Protein AF-A0A564XWV8-F1 (afdb_monomer)

pLDDT: mean 82.84, std 16.84, range [34.47, 97.94]

Nearest PDB structures (foldseek):
  5vzj-assembly1_E  TM=2.357E-01  e=5.695E+00  Saccharomyces cerevisiae S288C

Sequence (192 aa):
ILSNHSAYEVITYEFVDTSNTICVIIEIPLNSLFYITKLNENISISFDETAMGSGSCDLRNGSFVNMPLQNGYIMHWHWLFDPEPFMEMFGQGFNTVGAEEYLLHGTYTLANLTVTNVATKEIFRANTTSHPGQKKKEPYQDTLIRAGNYYICQSGWNVTFYGEKYNATLVLESIKFQAFPDIGPANFSGYG

Organism: Hymenolepis diminuta (NCBI:txid6216)

Radius of gyration: 18.23 Å; Cα contacts (8 Å, |Δi|>4): 428; chains: 1; bounding box: 56×40×46 Å

Structure (mmCIF, N/CA/C/O backbone):
data_AF-A0A564XWV8-F1
#
_entry.id   AF-A0A564XWV8-F1
#
loop_
_atom_site.group_PDB
_atom_site.id
_atom_site.type_symbol
_atom_site.label_atom_id
_atom_site.label_alt_id
_atom_site.label_comp_id
_atom_site.label_asym_id
_atom_site.label_entity_id
_atom_site.label_seq_id
_atom_site.pdbx_PDB_ins_code
_atom_site.Cartn_x
_atom_site.Cartn_y
_atom_site.Cartn_z
_atom_site.occupancy
_atom_site.B_iso_or_equiv
_atom_site.auth_seq_id
_atom_site.auth_comp_id
_atom_site.auth_asym_id
_atom_site.auth_atom_id
_atom_site.pdbx_PDB_model_num
ATOM 1 N N . I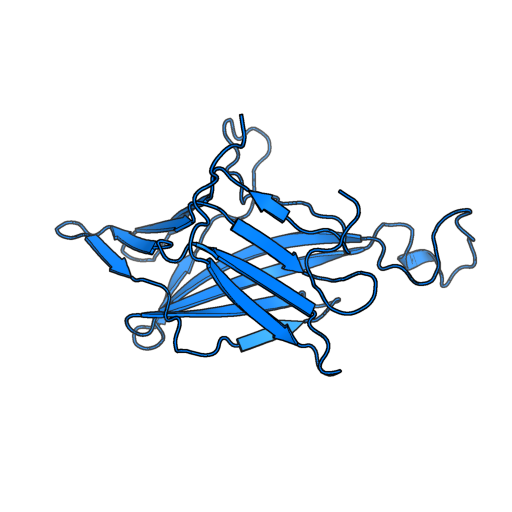LE A 1 1 ? -24.623 -11.276 -24.531 1.00 34.47 1 ILE A N 1
ATOM 2 C CA . ILE A 1 1 ? -25.032 -10.733 -23.215 1.00 34.47 1 ILE A CA 1
ATOM 3 C C . ILE A 1 1 ? -23.852 -9.905 -22.738 1.00 34.47 1 ILE A C 1
ATOM 5 O O . ILE A 1 1 ? -22.864 -10.471 -22.299 1.00 34.47 1 ILE A O 1
ATOM 9 N N . LEU A 1 2 ? -23.890 -8.600 -23.014 1.00 35.19 2 LEU A N 1
ATOM 10 C CA . LEU A 1 2 ? -22.877 -7.648 -22.562 1.00 35.19 2 LEU A CA 1
ATOM 11 C C . LEU A 1 2 ? -23.072 -7.496 -21.055 1.00 35.19 2 LEU A C 1
ATOM 13 O O . LEU A 1 2 ? -24.122 -7.027 -20.619 1.00 35.19 2 LEU A O 1
ATOM 17 N N . SER A 1 3 ? -22.122 -7.986 -20.265 1.00 37.38 3 SER A N 1
ATOM 18 C CA . SER A 1 3 ? -22.127 -7.772 -18.826 1.00 37.38 3 SER A CA 1
ATOM 19 C C . SER A 1 3 ? -21.912 -6.284 -18.573 1.00 37.38 3 SER A C 1
ATOM 21 O O . SER A 1 3 ? -20.811 -5.770 -18.765 1.00 37.38 3 SER A O 1
ATOM 23 N N . ASN A 1 4 ? -22.975 -5.603 -18.147 1.00 35.38 4 ASN A N 1
ATOM 24 C CA . ASN A 1 4 ? -22.876 -4.366 -17.385 1.00 35.38 4 ASN A CA 1
ATOM 25 C C . ASN A 1 4 ? -22.044 -4.666 -16.131 1.00 35.38 4 ASN A C 1
ATOM 27 O O . ASN A 1 4 ? -22.588 -5.019 -15.087 1.00 35.38 4 ASN A O 1
ATOM 31 N N . HIS A 1 5 ? -20.723 -4.554 -16.235 1.00 41.88 5 HIS A N 1
ATOM 32 C CA . HIS A 1 5 ? -19.933 -4.163 -15.084 1.00 41.88 5 HIS A CA 1
ATOM 33 C C . HIS A 1 5 ? -20.323 -2.713 -14.830 1.00 41.88 5 HIS A C 1
ATOM 35 O O . HIS A 1 5 ? -19.990 -1.834 -15.622 1.00 41.88 5 HIS A O 1
ATOM 41 N N . SER A 1 6 ? -21.113 -2.470 -13.786 1.00 42.59 6 SER A N 1
ATOM 42 C CA . SER A 1 6 ? -21.198 -1.142 -13.190 1.00 42.59 6 SER A CA 1
ATOM 43 C C . SER A 1 6 ? -19.765 -0.643 -13.031 1.00 42.59 6 SER A C 1
ATOM 45 O O . SER A 1 6 ? -18.981 -1.278 -12.325 1.00 42.59 6 SER A O 1
ATOM 47 N N . ALA A 1 7 ? -19.395 0.411 -13.757 1.00 49.59 7 ALA A N 1
ATOM 48 C CA . ALA A 1 7 ? -18.114 1.062 -13.556 1.00 49.59 7 ALA A CA 1
ATOM 49 C C . ALA A 1 7 ? -18.135 1.581 -12.117 1.00 49.59 7 ALA A C 1
ATOM 51 O O . ALA A 1 7 ? -18.862 2.523 -11.813 1.00 49.59 7 ALA A O 1
ATOM 52 N N . TYR A 1 8 ? -17.448 0.887 -11.213 1.00 62.69 8 TYR A N 1
ATOM 53 C CA . TYR A 1 8 ? -17.210 1.407 -9.877 1.00 62.69 8 TYR A CA 1
ATOM 54 C C . TYR A 1 8 ? -16.456 2.725 -10.059 1.00 62.69 8 TYR A C 1
ATOM 56 O O . TYR A 1 8 ? -15.464 2.759 -10.788 1.00 62.69 8 TYR A O 1
ATOM 64 N N . GLU A 1 9 ? -16.948 3.812 -9.464 1.00 84.69 9 GLU A N 1
ATOM 65 C CA . GLU A 1 9 ? -16.167 5.045 -9.389 1.00 84.69 9 GLU A CA 1
ATOM 66 C C . GLU A 1 9 ? -14.884 4.731 -8.611 1.00 84.69 9 GLU A C 1
ATOM 68 O O . GLU A 1 9 ? -14.929 4.096 -7.552 1.00 84.69 9 GLU A O 1
ATOM 73 N N . VAL A 1 10 ? -13.738 5.107 -9.177 1.00 89.31 10 VAL A N 1
ATOM 74 C CA . VAL A 1 10 ? -12.415 4.825 -8.616 1.00 89.31 10 VAL A CA 1
ATOM 75 C C . VAL A 1 10 ? -11.676 6.118 -8.317 1.00 89.31 10 VAL A C 1
ATOM 77 O O . VAL A 1 10 ? -11.797 7.104 -9.042 1.00 89.31 10 VAL A O 1
ATOM 80 N N . ILE A 1 11 ? -10.880 6.077 -7.257 1.00 89.56 11 ILE A N 1
ATOM 81 C CA . ILE A 1 11 ? -9.864 7.066 -6.934 1.00 89.56 11 ILE A CA 1
ATOM 82 C C . ILE A 1 11 ? -8.549 6.553 -7.512 1.00 89.56 11 ILE A C 1
ATOM 84 O O . ILE A 1 11 ? -8.104 5.455 -7.161 1.00 89.56 11 ILE A O 1
ATOM 88 N N . THR A 1 12 ? -7.933 7.350 -8.383 1.00 91.00 12 THR A N 1
ATOM 89 C CA . THR A 1 12 ? -6.627 7.048 -8.971 1.00 91.00 12 THR A CA 1
ATOM 90 C C . THR A 1 12 ? -5.559 7.899 -8.301 1.00 91.00 12 THR A C 1
ATOM 92 O O . THR A 1 12 ? -5.623 9.128 -8.326 1.00 91.00 12 THR A O 1
ATOM 95 N N . TYR A 1 13 ? -4.557 7.242 -7.726 1.00 91.00 13 TYR A N 1
ATOM 96 C CA . TYR A 1 13 ? -3.366 7.890 -7.196 1.00 91.00 13 TYR A CA 1
ATOM 97 C C . TYR A 1 13 ? -2.173 7.591 -8.096 1.00 91.00 13 TYR A C 1
ATOM 99 O O . TYR A 1 13 ? -1.824 6.428 -8.296 1.00 91.00 13 TYR A O 1
ATOM 107 N N . GLU A 1 14 ? -1.531 8.644 -8.595 1.00 92.31 14 GLU A N 1
ATOM 108 C CA . GLU A 1 14 ? -0.319 8.572 -9.410 1.00 92.31 14 GLU A CA 1
ATOM 109 C C . GLU A 1 14 ? 0.833 9.243 -8.668 1.00 92.31 14 GLU A C 1
ATOM 111 O O . GLU A 1 14 ? 0.722 10.380 -8.205 1.00 92.31 14 GLU A O 1
ATOM 116 N N . PHE A 1 15 ? 1.952 8.537 -8.559 1.00 91.75 15 PHE A N 1
ATOM 117 C CA . PHE A 1 15 ? 3.158 9.035 -7.914 1.00 91.75 15 PHE A CA 1
ATOM 118 C C . PHE A 1 15 ? 4.301 9.000 -8.908 1.00 91.75 15 PHE A C 1
ATOM 120 O O . PHE A 1 15 ? 4.493 8.003 -9.607 1.00 91.75 15 PHE A O 1
ATOM 127 N N . VAL A 1 16 ? 5.051 10.095 -8.958 1.00 89.44 16 VAL A N 1
ATOM 128 C CA . VAL A 1 16 ? 6.161 10.279 -9.889 1.00 89.44 16 VAL A CA 1
ATOM 129 C C . VAL A 1 16 ? 7.502 10.163 -9.179 1.00 89.44 16 VAL A C 1
ATOM 131 O O . VAL A 1 16 ? 7.633 10.497 -8.000 1.00 89.44 16 VAL A O 1
ATOM 134 N N . ASP A 1 17 ? 8.502 9.686 -9.908 1.00 85.44 17 ASP A N 1
ATOM 135 C CA . ASP A 1 17 ? 9.885 9.662 -9.457 1.00 85.44 17 ASP A CA 1
ATOM 136 C C . ASP A 1 17 ? 10.565 11.035 -9.636 1.00 85.44 17 ASP A C 1
ATOM 138 O O . ASP A 1 17 ? 9.957 12.032 -10.037 1.00 85.44 17 ASP A O 1
ATOM 142 N N . THR A 1 18 ? 11.868 11.100 -9.361 1.00 83.19 18 THR A N 1
ATOM 143 C CA . THR A 1 18 ? 12.669 12.324 -9.524 1.00 83.19 18 THR A CA 1
ATOM 144 C C . THR A 1 18 ? 12.827 12.770 -10.981 1.00 83.19 18 THR A C 1
ATOM 146 O O . THR A 1 18 ? 13.189 13.922 -11.220 1.00 83.19 18 THR A O 1
ATOM 149 N N . SER A 1 19 ? 12.545 11.892 -11.948 1.00 84.94 19 SER A N 1
ATOM 150 C CA . SER A 1 19 ? 12.524 12.189 -13.384 1.00 84.94 19 SER A CA 1
ATOM 151 C C . SER A 1 19 ? 11.149 12.655 -13.883 1.00 84.94 19 SER A C 1
ATOM 153 O O . SER A 1 19 ? 10.996 12.933 -15.072 1.00 84.94 19 SER A O 1
ATOM 155 N N . ASN A 1 20 ? 10.169 12.791 -12.980 1.00 86.44 20 ASN A N 1
ATOM 156 C CA . ASN A 1 20 ? 8.772 13.101 -13.282 1.00 86.44 20 ASN A CA 1
ATOM 157 C C . ASN A 1 20 ? 8.069 12.004 -14.111 1.00 86.44 20 ASN A C 1
ATOM 159 O O . ASN A 1 20 ? 7.154 12.286 -14.886 1.00 86.44 20 ASN A O 1
ATOM 163 N N . THR A 1 21 ? 8.492 10.751 -13.939 1.00 87.50 21 THR A N 1
ATOM 164 C CA . THR A 1 21 ? 7.872 9.566 -14.545 1.00 87.50 21 THR A CA 1
ATOM 165 C C . THR A 1 21 ? 6.994 8.871 -13.509 1.00 87.50 21 THR A C 1
ATOM 167 O O . THR A 1 21 ? 7.439 8.649 -12.384 1.00 87.50 21 THR A O 1
ATOM 170 N N . ILE A 1 22 ? 5.750 8.516 -13.861 1.00 91.12 22 ILE A N 1
ATOM 171 C CA . ILE A 1 22 ? 4.854 7.785 -12.948 1.00 91.12 22 ILE A CA 1
ATOM 172 C C . ILE A 1 22 ? 5.495 6.436 -12.616 1.00 91.12 22 ILE A C 1
ATOM 174 O O . ILE A 1 22 ? 5.757 5.633 -13.504 1.00 91.12 22 ILE A O 1
ATOM 178 N N . CYS A 1 23 ? 5.746 6.184 -11.340 1.00 90.19 23 CYS A N 1
ATOM 179 C CA . CYS A 1 23 ? 6.455 5.006 -10.846 1.00 90.19 23 CYS A CA 1
ATOM 1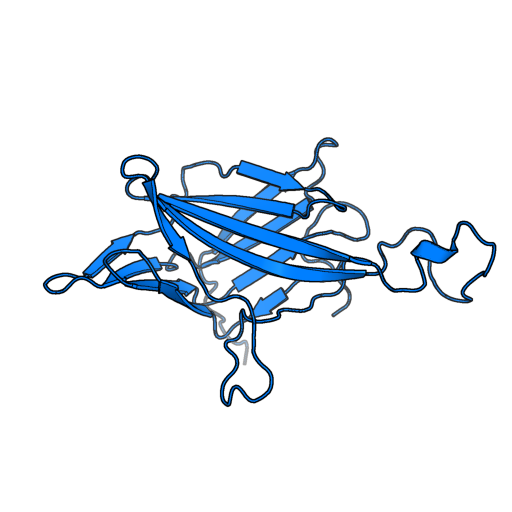80 C C . CYS A 1 23 ? 5.587 4.131 -9.934 1.00 90.19 23 CYS A C 1
ATOM 182 O O . CYS A 1 23 ? 5.878 2.947 -9.752 1.00 90.19 23 CYS A O 1
ATOM 184 N N . VAL A 1 24 ? 4.505 4.693 -9.390 1.00 94.62 24 VAL A N 1
ATOM 185 C CA . VAL A 1 24 ? 3.446 3.951 -8.705 1.00 94.62 24 VAL A CA 1
ATOM 186 C C . VAL A 1 24 ? 2.099 4.504 -9.152 1.00 94.62 24 VAL A C 1
ATOM 188 O O . VAL A 1 24 ? 1.890 5.717 -9.133 1.00 94.62 24 VAL A O 1
ATOM 191 N N . ILE A 1 25 ? 1.182 3.614 -9.518 1.00 94.19 25 ILE A N 1
ATOM 192 C CA . ILE A 1 25 ? -0.220 3.944 -9.784 1.00 94.19 25 ILE A CA 1
ATOM 193 C C . ILE A 1 25 ? -1.124 2.986 -9.010 1.00 94.19 25 ILE A C 1
ATOM 195 O O . ILE A 1 25 ? -0.870 1.780 -8.958 1.00 94.19 25 ILE A O 1
ATOM 199 N N . ILE A 1 26 ? -2.160 3.525 -8.371 1.00 94.44 26 ILE A N 1
ATOM 200 C CA . ILE A 1 26 ? -3.102 2.780 -7.529 1.00 94.44 26 ILE A CA 1
ATOM 201 C C . ILE A 1 26 ? -4.517 3.221 -7.883 1.00 94.44 26 ILE A C 1
ATOM 203 O O . ILE A 1 26 ? -4.802 4.413 -7.898 1.00 94.44 26 ILE A O 1
ATOM 207 N N . GLU A 1 27 ? -5.403 2.260 -8.112 1.00 93.62 27 GLU A N 1
ATOM 208 C CA . GLU A 1 27 ? -6.842 2.469 -8.236 1.00 93.62 27 GLU A CA 1
ATOM 209 C C . GLU A 1 27 ? -7.557 1.736 -7.099 1.00 93.62 27 GLU A C 1
ATOM 211 O O . GLU A 1 27 ? -7.435 0.512 -6.943 1.00 93.62 27 GLU A O 1
ATOM 216 N N . ILE A 1 28 ? -8.326 2.496 -6.322 1.00 92.62 28 ILE A N 1
ATOM 217 C CA . ILE A 1 28 ? -9.228 1.978 -5.290 1.00 92.62 28 ILE A CA 1
ATOM 218 C C . ILE A 1 28 ? -10.660 2.478 -5.541 1.00 92.62 28 ILE A C 1
ATOM 220 O O . ILE A 1 28 ? -10.837 3.591 -6.025 1.00 92.62 28 ILE A O 1
ATOM 224 N N . PRO A 1 29 ? -11.701 1.702 -5.211 1.00 90.50 29 PRO A N 1
ATOM 225 C CA . PRO A 1 29 ? -13.087 2.142 -5.271 1.00 90.50 29 PRO A CA 1
ATOM 226 C C . PRO A 1 29 ? -13.361 3.328 -4.349 1.00 90.50 29 PRO A C 1
ATOM 228 O O . PRO A 1 29 ? -12.839 3.375 -3.235 1.00 90.50 29 PRO A O 1
ATOM 231 N N . LEU A 1 30 ? -14.250 4.227 -4.765 1.00 87.19 30 LEU A N 1
ATOM 232 C CA . LEU A 1 30 ? -14.683 5.390 -3.980 1.00 87.19 30 LEU A CA 1
ATOM 233 C C . LEU A 1 30 ? -15.288 5.009 -2.620 1.00 87.19 30 LEU A C 1
ATOM 235 O O . LEU A 1 30 ? -15.132 5.701 -1.621 1.00 87.19 30 LEU A O 1
ATOM 239 N N . ASN A 1 31 ? -15.970 3.866 -2.572 1.00 86.50 31 ASN A N 1
ATOM 240 C CA . ASN A 1 31 ? -16.582 3.324 -1.362 1.00 86.50 31 ASN A CA 1
ATOM 241 C C . ASN A 1 31 ? -15.588 2.582 -0.450 1.00 86.50 31 ASN A C 1
ATOM 243 O O . ASN A 1 31 ? -16.006 1.953 0.522 1.00 86.50 31 ASN A O 1
ATOM 247 N N . SER A 1 32 ? -14.287 2.660 -0.737 1.00 91.06 32 SER A N 1
ATOM 248 C CA . SER A 1 32 ? -13.242 2.147 0.144 1.00 91.06 32 SER A CA 1
ATOM 249 C C . SER A 1 32 ? -13.262 2.874 1.485 1.00 91.06 32 SER A C 1
ATOM 251 O O . SER A 1 32 ? -13.325 4.103 1.553 1.00 91.06 32 SER A O 1
ATOM 253 N N . LEU A 1 33 ? -13.184 2.112 2.573 1.00 92.00 33 LEU A N 1
ATOM 254 C CA . LEU A 1 33 ? -13.382 2.644 3.918 1.00 92.00 33 LEU A CA 1
ATOM 255 C C . LEU A 1 33 ? -12.455 1.996 4.937 1.00 92.00 33 LEU A C 1
ATOM 257 O O . LEU A 1 33 ? -12.222 0.787 4.931 1.00 92.00 33 LEU A O 1
ATOM 261 N N . PHE A 1 34 ? -11.935 2.825 5.835 1.00 95.88 34 PHE A N 1
ATOM 262 C CA . PHE A 1 34 ? -11.175 2.408 6.999 1.00 95.88 34 PHE A CA 1
ATOM 263 C C . PHE A 1 34 ? -12.032 2.640 8.237 1.00 95.88 34 PHE A C 1
ATOM 265 O O . PHE A 1 34 ? -12.409 3.776 8.515 1.00 95.88 34 PHE A O 1
ATOM 272 N N . TYR A 1 35 ? -12.355 1.592 8.992 1.00 94.94 35 TYR A N 1
ATOM 273 C CA . TYR A 1 35 ? -13.128 1.743 10.219 1.00 94.94 35 TYR A CA 1
ATOM 274 C C . TYR A 1 35 ? -12.403 1.223 11.452 1.00 94.94 35 TYR A C 1
ATOM 276 O O . TYR A 1 35 ? -11.844 0.129 11.466 1.00 94.94 35 TYR A O 1
ATOM 284 N N . ILE A 1 36 ? -12.447 2.013 12.521 1.00 94.81 36 ILE A N 1
ATOM 285 C CA . ILE A 1 36 ? -11.894 1.668 13.830 1.00 94.81 36 ILE A CA 1
ATOM 286 C C . ILE A 1 36 ? -13.022 1.075 14.669 1.00 94.81 36 ILE A C 1
ATOM 288 O O . ILE A 1 36 ? -14.059 1.712 14.859 1.00 94.81 36 ILE A O 1
ATOM 292 N N . THR A 1 37 ? -12.810 -0.134 15.186 1.00 89.88 37 THR A N 1
ATOM 293 C CA . THR A 1 37 ? -13.784 -0.832 16.032 1.00 89.88 37 THR A CA 1
ATOM 294 C C . THR A 1 37 ? -13.512 -0.491 17.493 1.00 89.88 37 THR A C 1
ATOM 296 O O . THR A 1 37 ? -12.544 -0.983 18.080 1.00 89.88 37 THR A O 1
ATOM 299 N N . LYS A 1 38 ? -14.350 0.360 18.097 1.00 88.25 38 LYS A N 1
ATOM 300 C CA . LYS A 1 38 ? -14.294 0.656 19.537 1.00 88.25 38 LYS A CA 1
ATOM 301 C C . LYS A 1 38 ? -15.384 -0.115 20.279 1.00 88.25 38 LYS A C 1
ATOM 303 O O . LYS A 1 38 ? -16.301 -0.663 19.682 1.00 88.25 38 LYS A O 1
ATOM 308 N N . LEU A 1 39 ? -15.302 -0.118 21.611 1.00 78.94 39 LEU A N 1
ATOM 309 C CA . LEU A 1 39 ? -16.250 -0.832 22.480 1.00 78.94 39 LEU A CA 1
ATOM 310 C C . LEU A 1 39 ? -17.714 -0.393 22.295 1.00 78.94 39 LEU A C 1
ATOM 312 O O . LEU A 1 39 ? -18.607 -1.223 22.421 1.00 78.94 39 LEU A O 1
ATOM 316 N N . ASN A 1 40 ? -17.950 0.890 22.001 1.00 81.19 40 ASN A N 1
ATOM 317 C CA . ASN A 1 40 ? -19.294 1.483 21.996 1.00 81.19 40 ASN A CA 1
ATOM 318 C C . ASN A 1 40 ? -19.701 2.088 20.643 1.00 81.19 40 ASN A C 1
ATOM 320 O O . ASN A 1 40 ? -20.862 2.441 20.464 1.00 81.19 40 ASN A O 1
ATOM 324 N N . GLU A 1 41 ? -18.758 2.251 19.714 1.00 84.31 41 GLU A N 1
ATOM 325 C CA . GLU A 1 41 ? -18.998 2.883 18.416 1.00 84.31 41 GLU A CA 1
ATOM 326 C C . GLU A 1 41 ? -17.955 2.431 17.391 1.00 84.31 41 GLU A C 1
ATOM 328 O O . GLU A 1 41 ? -16.795 2.182 17.731 1.00 84.31 41 GLU A O 1
ATOM 333 N N . ASN A 1 42 ? -18.355 2.383 16.124 1.00 87.44 42 ASN A N 1
ATOM 334 C CA . ASN A 1 42 ? -17.421 2.240 15.015 1.00 87.44 42 ASN A CA 1
ATOM 335 C C . ASN A 1 42 ? -17.208 3.612 14.386 1.00 87.44 42 ASN A C 1
ATOM 337 O O . ASN A 1 42 ? -18.173 4.315 14.089 1.00 87.44 42 ASN A O 1
ATOM 341 N N . ILE A 1 43 ? -15.950 3.983 14.166 1.00 91.56 43 ILE A N 1
ATOM 342 C CA . ILE A 1 43 ? -15.612 5.213 13.446 1.00 91.56 43 ILE A CA 1
ATOM 343 C C . ILE A 1 43 ? -15.254 4.830 12.026 1.00 91.56 43 ILE A C 1
ATOM 345 O O . ILE A 1 43 ? -14.257 4.144 11.843 1.00 91.56 43 ILE A O 1
ATOM 349 N N . SER A 1 44 ? -16.038 5.286 11.052 1.00 93.81 44 SER A N 1
ATOM 350 C CA . SER A 1 44 ? -15.721 5.142 9.630 1.00 93.81 44 SER A CA 1
ATOM 351 C C . SER A 1 44 ? -14.938 6.354 9.138 1.00 93.81 44 SER A C 1
ATOM 353 O O . SER A 1 44 ? -15.274 7.491 9.468 1.00 93.81 44 SER A O 1
ATOM 355 N N . ILE A 1 45 ? -13.894 6.104 8.358 1.00 94.88 45 ILE A N 1
ATOM 356 C CA . ILE A 1 45 ? -12.980 7.101 7.811 1.00 94.88 45 ILE A CA 1
ATOM 357 C C . ILE A 1 45 ? -12.810 6.786 6.323 1.00 94.88 45 ILE A C 1
ATOM 359 O O . ILE A 1 45 ? -12.329 5.710 5.962 1.00 94.88 45 ILE A O 1
ATOM 363 N N . SER A 1 46 ? -13.220 7.719 5.468 1.00 93.94 46 SER A N 1
ATOM 364 C CA . SER A 1 46 ? -13.069 7.604 4.014 1.00 93.94 46 SER A CA 1
ATOM 365 C C . SER A 1 46 ? -11.727 8.163 3.543 1.00 93.94 46 SER A C 1
ATOM 367 O O . SER A 1 46 ? -11.056 8.905 4.271 1.00 93.94 46 SER A O 1
ATOM 369 N N . PHE A 1 47 ? -11.349 7.831 2.311 1.00 93.44 47 PHE A N 1
ATOM 370 C CA . PHE A 1 47 ? -10.249 8.497 1.617 1.00 93.44 47 PHE A CA 1
ATOM 371 C C . PHE A 1 47 ? -10.590 9.967 1.353 1.00 93.44 47 PHE A C 1
ATOM 373 O O . PHE A 1 47 ? -11.747 10.316 1.120 1.00 93.44 47 PHE A O 1
ATOM 380 N N . ASP A 1 48 ? -9.588 10.840 1.452 1.00 90.50 48 ASP A N 1
ATOM 381 C CA . ASP A 1 48 ? -9.745 12.247 1.089 1.00 90.50 48 ASP A CA 1
ATOM 382 C C . ASP A 1 48 ? -9.337 12.431 -0.374 1.00 90.50 48 ASP A C 1
ATOM 384 O O . ASP A 1 48 ? -8.160 12.567 -0.702 1.00 90.50 48 ASP A O 1
ATOM 388 N N . GLU A 1 49 ? -10.333 12.404 -1.256 1.00 83.12 49 GLU A N 1
ATOM 389 C CA . GLU A 1 49 ? -10.174 12.544 -2.710 1.00 83.12 49 GLU A CA 1
ATOM 390 C C . GLU A 1 49 ? -9.631 13.912 -3.134 1.00 83.12 49 GLU A C 1
ATOM 392 O O . GLU A 1 49 ? -9.089 14.061 -4.227 1.00 83.12 49 GLU A O 1
ATOM 397 N N . THR A 1 50 ? -9.789 14.926 -2.281 1.00 83.88 50 THR A N 1
ATOM 398 C CA . THR A 1 50 ? -9.353 16.293 -2.585 1.00 83.88 50 THR A CA 1
ATOM 399 C C . THR A 1 50 ? -7.904 16.546 -2.186 1.00 83.88 50 THR A C 1
ATOM 401 O O . THR A 1 50 ? -7.284 17.499 -2.664 1.00 83.88 50 THR A O 1
ATOM 404 N N . ALA A 1 51 ? -7.351 15.700 -1.316 1.00 85.00 51 ALA A N 1
ATOM 405 C CA . ALA A 1 51 ? -6.000 15.836 -0.816 1.00 85.00 51 ALA A CA 1
ATOM 406 C C . ALA A 1 51 ? -5.000 15.095 -1.711 1.00 85.00 51 ALA A C 1
ATOM 408 O O . ALA A 1 51 ? -5.146 13.913 -2.023 1.00 85.00 51 ALA A O 1
ATOM 409 N N . MET A 1 52 ? -3.919 15.785 -2.074 1.00 83.19 52 M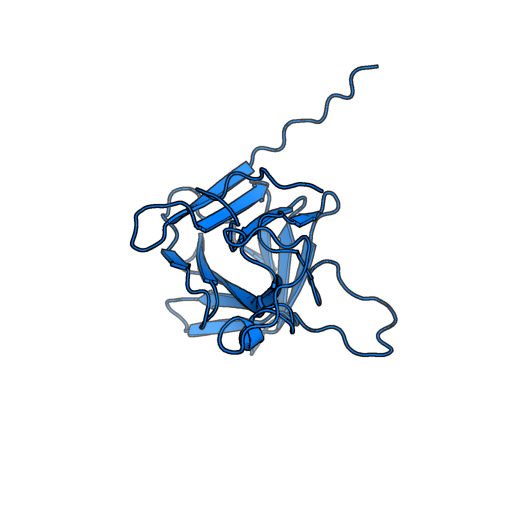ET A N 1
ATOM 410 C CA . MET A 1 52 ? -2.812 15.156 -2.787 1.00 83.19 52 MET A CA 1
ATOM 411 C C . MET A 1 52 ? -2.060 14.193 -1.864 1.00 83.19 52 MET A C 1
ATOM 413 O O . MET A 1 52 ? -1.676 14.548 -0.746 1.00 83.19 52 MET A O 1
ATOM 417 N N . GLY A 1 53 ? -1.821 12.977 -2.352 1.00 86.56 53 GLY A N 1
ATOM 418 C CA . GLY A 1 53 ? -0.908 12.042 -1.709 1.00 86.56 53 GLY A CA 1
ATOM 419 C C . GLY A 1 53 ? 0.548 12.495 -1.791 1.00 86.56 53 GLY A C 1
ATOM 420 O O . GLY A 1 53 ? 0.906 13.427 -2.507 1.00 86.56 53 GLY A O 1
ATOM 421 N N . SER A 1 54 ? 1.411 11.805 -1.055 1.00 91.50 54 SER A N 1
ATOM 422 C CA . SER A 1 54 ? 2.866 11.931 -1.203 1.00 91.50 54 SER A CA 1
ATOM 423 C C . SER A 1 54 ? 3.501 10.554 -1.298 1.00 91.50 54 SER A C 1
ATOM 425 O O . SER A 1 54 ? 2.916 9.576 -0.849 1.00 91.50 54 SER A O 1
ATOM 427 N N . GLY A 1 55 ? 4.690 10.448 -1.871 1.00 91.62 55 GLY A N 1
ATOM 428 C CA . GLY A 1 55 ? 5.357 9.163 -2.015 1.00 91.62 55 GLY A CA 1
ATOM 429 C C . GLY A 1 55 ? 6.791 9.317 -2.479 1.00 91.62 55 GLY A C 1
ATOM 430 O O . GLY A 1 55 ? 7.261 10.426 -2.727 1.00 91.62 55 GLY A O 1
ATOM 431 N N . SER A 1 56 ? 7.478 8.188 -2.569 1.00 90.88 56 SER A N 1
ATOM 432 C CA . SER A 1 56 ? 8.816 8.086 -3.133 1.00 90.88 56 SER A CA 1
ATOM 433 C C . SER A 1 56 ? 8.951 6.757 -3.851 1.00 90.88 56 SER A C 1
ATOM 435 O O . SER A 1 56 ? 8.416 5.746 -3.395 1.00 90.88 56 SER A O 1
ATOM 437 N N . CYS A 1 57 ? 9.721 6.758 -4.931 1.00 89.62 57 CYS A N 1
ATOM 438 C CA . CYS A 1 57 ? 10.054 5.564 -5.688 1.00 89.62 57 CYS A CA 1
ATOM 439 C C . CYS A 1 57 ? 11.558 5.340 -5.640 1.00 89.62 57 CYS A C 1
ATOM 441 O O . CYS A 1 57 ? 12.334 6.211 -6.030 1.00 89.62 57 CYS A O 1
ATOM 443 N N . ASP A 1 58 ? 11.962 4.188 -5.119 1.00 87.12 58 ASP A N 1
ATOM 444 C CA . ASP A 1 58 ? 13.364 3.823 -4.946 1.00 87.12 58 ASP A CA 1
ATOM 445 C C . ASP A 1 58 ? 13.494 2.303 -5.092 1.00 87.12 58 ASP A C 1
ATOM 447 O O . ASP A 1 58 ? 12.815 1.539 -4.408 1.00 87.12 58 ASP A O 1
ATOM 451 N N . LEU A 1 59 ? 14.362 1.848 -5.996 1.00 84.06 59 LEU A N 1
ATOM 452 C CA . LEU A 1 59 ? 14.596 0.418 -6.218 1.00 84.06 59 LEU A CA 1
ATOM 453 C C . LEU A 1 59 ? 15.290 -0.261 -5.033 1.00 84.06 59 LEU A C 1
ATOM 455 O O . LEU A 1 59 ? 15.038 -1.428 -4.758 1.00 84.06 59 LEU A O 1
ATOM 459 N N . ARG A 1 60 ? 16.166 0.458 -4.328 1.00 83.31 60 ARG A N 1
ATOM 460 C CA . ARG A 1 60 ? 16.988 -0.071 -3.238 1.00 83.31 60 ARG A CA 1
ATOM 461 C C . ARG A 1 60 ? 16.266 -0.032 -1.898 1.00 83.31 60 ARG A C 1
ATOM 463 O O . ARG A 1 60 ? 16.370 -0.973 -1.121 1.00 83.31 60 ARG A O 1
ATOM 470 N N . ASN A 1 61 ? 15.576 1.069 -1.615 1.00 86.75 61 ASN A N 1
ATOM 471 C CA . ASN A 1 61 ? 14.871 1.283 -0.347 1.00 86.75 61 ASN A CA 1
ATOM 472 C C . ASN A 1 61 ? 13.381 0.910 -0.423 1.00 86.75 61 ASN A C 1
ATOM 474 O O . ASN A 1 61 ? 12.678 0.908 0.592 1.00 86.75 61 ASN A O 1
ATOM 478 N N . GLY A 1 62 ? 12.902 0.578 -1.619 1.00 91.25 62 GLY A N 1
ATOM 479 C CA . GLY A 1 62 ? 11.500 0.329 -1.898 1.00 91.25 62 GLY A CA 1
ATOM 480 C C . GLY A 1 62 ? 10.728 1.604 -2.230 1.00 91.25 62 GLY A C 1
ATOM 481 O O . GLY A 1 62 ? 11.143 2.725 -1.932 1.00 91.25 62 GLY A O 1
ATOM 482 N N . SER A 1 63 ? 9.561 1.411 -2.833 1.00 93.75 63 SER A N 1
ATOM 483 C CA . SER A 1 63 ? 8.650 2.494 -3.190 1.00 93.75 63 SER A CA 1
ATOM 484 C C . SER A 1 63 ? 7.545 2.575 -2.151 1.00 93.75 63 SER A C 1
ATOM 486 O O . SER A 1 63 ? 6.995 1.546 -1.757 1.00 93.75 63 SER A O 1
ATOM 488 N N . PHE A 1 64 ? 7.207 3.775 -1.693 1.00 95.25 64 PHE A N 1
ATOM 489 C CA . PHE A 1 64 ? 6.121 3.967 -0.743 1.00 95.25 64 PHE A CA 1
ATOM 490 C C . PHE A 1 64 ? 5.214 5.121 -1.135 1.00 95.25 64 PHE A C 1
ATOM 492 O O . PHE A 1 64 ? 5.639 6.087 -1.769 1.00 95.25 64 PHE A O 1
ATOM 499 N N . VAL A 1 65 ? 3.968 5.037 -0.685 1.00 95.69 65 VAL A N 1
ATOM 500 C CA . VAL A 1 65 ? 2.971 6.087 -0.857 1.00 95.69 65 VAL A CA 1
ATOM 501 C C . VAL A 1 65 ? 2.243 6.357 0.450 1.00 95.69 65 VAL A C 1
ATOM 503 O O . VAL A 1 65 ? 2.067 5.471 1.282 1.00 95.69 65 VAL A O 1
ATOM 506 N N . ASN A 1 66 ? 1.807 7.596 0.604 1.00 95.94 66 ASN A N 1
ATOM 507 C CA . ASN A 1 66 ? 1.009 8.119 1.694 1.00 95.94 66 ASN A CA 1
ATOM 508 C C . ASN A 1 66 ? -0.279 8.678 1.086 1.00 95.94 66 ASN A C 1
ATOM 510 O O . ASN A 1 66 ? -0.261 9.738 0.453 1.00 95.94 66 ASN A O 1
ATOM 514 N N . MET A 1 67 ? -1.381 7.961 1.276 1.00 94.75 67 MET A N 1
ATOM 515 C CA . MET A 1 67 ? -2.712 8.348 0.817 1.00 94.75 67 MET A CA 1
ATOM 516 C C . MET A 1 67 ? -3.475 9.002 1.978 1.00 94.75 67 MET A C 1
ATOM 518 O O . MET A 1 67 ? -3.648 8.361 3.024 1.00 94.75 67 MET A O 1
ATOM 522 N N . PRO A 1 68 ? -3.895 10.272 1.849 1.00 94.56 68 PRO A N 1
ATOM 523 C CA . PRO A 1 68 ? -4.647 10.956 2.885 1.00 94.56 68 PRO A CA 1
ATOM 524 C C . PRO A 1 68 ? -6.022 10.319 3.088 1.00 94.56 68 PRO A C 1
ATOM 526 O O . PRO A 1 68 ? -6.747 10.002 2.144 1.00 94.56 68 PRO A O 1
ATOM 529 N N . LEU A 1 69 ? -6.379 10.157 4.352 1.00 95.19 69 LEU A N 1
ATOM 530 C CA . LEU A 1 69 ? -7.712 9.800 4.799 1.00 95.19 69 LEU A CA 1
ATOM 531 C C . LEU A 1 69 ? -8.320 11.009 5.520 1.00 95.19 69 LEU A C 1
ATOM 533 O O . LEU A 1 69 ? -7.612 11.889 6.022 1.00 95.19 69 LEU A O 1
ATOM 537 N N . GLN A 1 70 ? -9.643 11.024 5.642 1.00 94.25 70 GLN A N 1
ATOM 538 C CA . GLN A 1 70 ? -10.338 12.028 6.442 1.00 94.25 70 GLN A CA 1
ATOM 539 C C . GLN A 1 70 ? -9.878 12.007 7.912 1.00 94.25 70 GLN A C 1
ATOM 541 O O . GLN A 1 70 ? -9.249 11.065 8.400 1.00 94.25 70 GLN A O 1
ATOM 546 N N . ASN A 1 71 ? -10.212 13.064 8.656 1.00 93.50 71 ASN A N 1
ATOM 547 C CA . ASN A 1 71 ? -9.923 13.191 10.091 1.00 93.50 71 ASN A CA 1
ATOM 548 C C . ASN A 1 71 ? -8.422 13.132 10.449 1.00 93.50 71 ASN A C 1
ATOM 550 O O . ASN A 1 71 ? -8.055 12.767 11.569 1.00 93.50 71 ASN A O 1
ATOM 554 N N . GLY A 1 72 ? -7.548 13.513 9.512 1.00 93.69 72 GLY A N 1
ATOM 555 C CA . GLY A 1 72 ? -6.105 13.612 9.744 1.00 93.69 72 GLY A CA 1
ATOM 556 C C . GLY A 1 72 ? -5.399 12.261 9.851 1.00 93.69 72 GLY A C 1
ATOM 557 O O . GLY A 1 72 ? -4.356 12.171 10.502 1.00 93.69 72 GLY A O 1
ATOM 558 N N . TYR A 1 73 ? -5.966 11.214 9.252 1.00 96.69 73 TYR A N 1
ATOM 559 C CA . TYR A 1 73 ? -5.311 9.919 9.107 1.00 96.69 73 TYR A CA 1
ATOM 560 C C . TYR A 1 73 ? -4.551 9.848 7.776 1.00 96.69 73 TYR A C 1
ATOM 562 O O . TYR A 1 73 ? -4.933 10.465 6.787 1.00 96.69 73 TYR A O 1
ATOM 570 N N . ILE A 1 74 ? -3.457 9.093 7.742 1.00 96.94 74 ILE A N 1
ATOM 571 C CA . ILE A 1 74 ? -2.668 8.843 6.532 1.00 96.94 74 ILE A CA 1
ATOM 572 C C . ILE A 1 74 ? -2.443 7.345 6.415 1.00 96.94 74 ILE A C 1
ATOM 574 O O . ILE A 1 74 ? -1.956 6.719 7.358 1.00 96.94 74 ILE A O 1
ATOM 578 N N . MET A 1 75 ? -2.772 6.785 5.255 1.00 96.94 75 MET A N 1
ATOM 579 C CA . MET A 1 75 ? -2.486 5.399 4.918 1.00 96.94 75 MET A CA 1
ATOM 580 C C . MET A 1 75 ? -1.149 5.294 4.192 1.00 96.94 75 MET A C 1
ATOM 582 O O . MET A 1 75 ? -0.968 5.893 3.137 1.00 96.94 75 MET A O 1
ATOM 586 N N . HIS A 1 76 ? -0.228 4.512 4.743 1.00 96.94 76 HIS A N 1
ATOM 587 C CA . HIS A 1 76 ? 1.105 4.295 4.202 1.00 96.94 76 HIS A CA 1
ATOM 588 C C . HIS A 1 76 ? 1.239 2.879 3.641 1.00 96.94 76 HIS A C 1
ATOM 590 O O . HIS A 1 76 ? 1.057 1.906 4.377 1.00 96.94 76 HIS A O 1
ATOM 596 N N . TRP A 1 77 ? 1.576 2.782 2.356 1.00 96.06 77 TRP A N 1
ATOM 597 C CA . TRP A 1 77 ? 1.881 1.533 1.657 1.00 96.06 77 TRP A CA 1
ATOM 598 C C . TRP A 1 77 ? 3.346 1.551 1.266 1.00 96.06 77 TRP A C 1
ATOM 600 O O . TRP A 1 77 ? 3.812 2.549 0.725 1.00 96.06 77 TRP A O 1
ATOM 610 N N . HIS A 1 78 ? 4.059 0.456 1.504 1.00 96.06 78 HIS A N 1
ATOM 611 C CA . HIS A 1 78 ? 5.470 0.326 1.154 1.00 96.06 78 HIS A CA 1
ATOM 612 C C . HIS A 1 78 ? 5.718 -1.026 0.506 1.00 96.06 78 HIS A C 1
ATOM 614 O O . HIS A 1 78 ? 5.418 -2.071 1.091 1.00 96.06 78 HIS A O 1
ATOM 620 N N . TRP A 1 79 ? 6.285 -0.991 -0.694 1.00 95.38 79 TRP A N 1
ATOM 621 C CA . TRP A 1 79 ? 6.708 -2.166 -1.436 1.00 95.38 79 TRP A CA 1
ATOM 622 C C . TRP A 1 79 ? 8.224 -2.255 -1.479 1.00 95.38 79 TRP A C 1
ATOM 624 O O . TRP A 1 79 ? 8.907 -1.261 -1.728 1.00 95.38 79 TRP A O 1
ATOM 634 N N . LEU A 1 80 ? 8.734 -3.467 -1.297 1.00 93.12 80 LEU A N 1
ATOM 635 C CA . LEU A 1 80 ? 10.142 -3.787 -1.499 1.00 93.12 80 LEU A CA 1
ATOM 636 C C . LEU 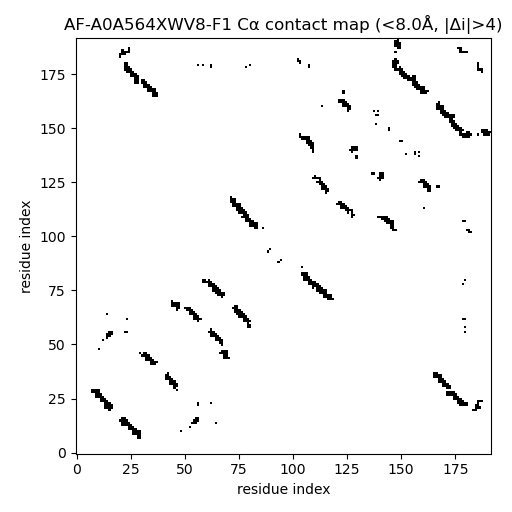A 1 80 ? 10.311 -4.492 -2.837 1.00 93.12 80 LEU A C 1
ATOM 638 O O . LEU A 1 80 ? 9.475 -5.318 -3.207 1.00 93.12 80 LEU A O 1
ATOM 642 N N . PHE A 1 81 ? 11.390 -4.152 -3.531 1.00 90.56 81 PHE A N 1
ATOM 643 C CA . PHE A 1 81 ? 11.812 -4.809 -4.756 1.00 90.56 81 PHE A CA 1
ATOM 644 C C . PHE A 1 81 ? 12.884 -5.851 -4.427 1.00 90.56 81 PHE A C 1
ATOM 646 O O . PHE A 1 81 ? 13.826 -5.565 -3.688 1.00 90.56 81 PHE A O 1
ATOM 653 N N . ASP A 1 82 ? 12.717 -7.047 -4.974 1.00 88.69 82 ASP A N 1
ATOM 654 C CA . ASP A 1 82 ? 13.644 -8.165 -4.879 1.00 88.69 82 ASP A CA 1
ATOM 655 C C . ASP A 1 82 ? 14.137 -8.508 -6.297 1.00 88.69 82 ASP A C 1
ATOM 657 O O . ASP A 1 82 ? 13.340 -8.985 -7.121 1.00 88.69 82 ASP A O 1
ATOM 661 N N . PRO A 1 83 ? 15.404 -8.201 -6.635 1.00 82.62 83 PRO A N 1
ATOM 662 C CA . PRO A 1 83 ? 15.952 -8.484 -7.956 1.00 82.62 83 PRO A CA 1
ATOM 663 C C . PRO A 1 83 ? 16.078 -9.994 -8.185 1.00 82.62 83 PRO A C 1
ATOM 665 O O . PRO A 1 83 ? 16.368 -10.759 -7.266 1.00 82.62 83 PRO A O 1
ATOM 668 N N . GLU A 1 84 ? 15.921 -10.446 -9.431 1.00 79.50 84 GLU A N 1
ATOM 669 C CA . GLU A 1 84 ? 16.179 -11.855 -9.738 1.00 79.50 84 GLU A CA 1
ATOM 670 C C . GLU A 1 84 ? 17.663 -12.212 -9.485 1.00 79.50 84 GLU A C 1
ATOM 672 O O . GLU A 1 84 ? 18.549 -11.415 -9.808 1.00 79.50 84 GLU A O 1
ATOM 677 N N . PRO A 1 85 ? 17.980 -13.424 -8.976 1.00 64.75 85 PRO A N 1
ATOM 678 C CA . PRO A 1 85 ? 19.330 -13.796 -8.520 1.00 64.75 85 PRO A CA 1
ATOM 679 C C . PRO A 1 85 ? 20.442 -13.656 -9.568 1.00 64.75 85 PRO A C 1
ATOM 681 O O . PRO A 1 85 ? 21.621 -13.583 -9.232 1.00 64.75 85 PRO A O 1
ATOM 684 N N . PHE A 1 86 ? 20.085 -13.642 -10.853 1.00 58.78 86 PHE A N 1
ATOM 685 C CA . PHE A 1 86 ? 21.039 -13.537 -11.954 1.00 58.78 86 PHE A CA 1
ATOM 686 C C . PHE A 1 86 ? 21.405 -12.079 -12.295 1.00 58.78 86 PHE A C 1
ATOM 688 O O . PHE A 1 86 ? 22.373 -11.862 -13.023 1.00 58.78 86 PHE A O 1
ATOM 695 N N . MET A 1 87 ? 20.706 -11.083 -11.729 1.00 52.78 87 MET A N 1
ATOM 696 C CA . MET A 1 87 ? 20.957 -9.654 -11.967 1.00 52.78 87 MET A CA 1
ATOM 697 C C . MET A 1 87 ? 22.208 -9.108 -11.256 1.00 52.78 87 MET A C 1
ATOM 699 O O . MET A 1 87 ? 22.856 -8.197 -11.769 1.00 52.78 87 MET A O 1
ATOM 703 N N . GLU A 1 88 ? 22.628 -9.689 -10.128 1.00 46.97 88 GLU A N 1
ATOM 704 C CA . GLU A 1 88 ? 23.890 -9.302 -9.467 1.00 46.97 88 GLU A CA 1
ATOM 705 C C . GLU A 1 88 ? 25.139 -9.730 -10.268 1.00 46.97 88 GLU A C 1
ATOM 707 O O . GLU A 1 88 ? 26.237 -9.214 -10.052 1.00 46.97 88 GLU A O 1
ATOM 712 N N . MET A 1 89 ? 24.987 -10.644 -11.235 1.00 42.28 89 MET A N 1
ATOM 713 C CA . MET A 1 89 ? 26.096 -11.212 -12.010 1.00 42.28 89 MET A CA 1
ATOM 714 C C . MET A 1 89 ? 26.394 -10.491 -13.333 1.00 42.28 89 MET A C 1
ATOM 716 O O . MET A 1 89 ? 27.363 -10.853 -14.006 1.00 42.28 89 MET A O 1
ATOM 720 N N . PHE A 1 90 ? 25.650 -9.441 -13.703 1.00 46.34 90 PHE A N 1
ATOM 721 C CA . PHE A 1 90 ? 25.946 -8.657 -14.917 1.00 46.34 90 PHE A CA 1
ATOM 722 C C . PHE A 1 90 ? 27.315 -7.955 -14.844 1.00 46.34 90 PHE A C 1
ATOM 724 O O . PHE A 1 90 ? 27.925 -7.677 -15.873 1.00 46.34 90 PHE A O 1
ATOM 731 N N . GLY A 1 91 ? 27.867 -7.764 -13.638 1.00 42.75 91 GLY A N 1
ATOM 732 C CA . GLY A 1 91 ? 29.248 -7.314 -13.432 1.00 42.75 91 GLY A CA 1
ATOM 733 C C . GLY A 1 91 ? 30.332 -8.383 -13.656 1.00 42.75 91 GLY A C 1
ATOM 734 O O . GLY A 1 91 ? 31.513 -8.053 -13.577 1.00 42.75 91 GLY A O 1
ATOM 735 N N . GLN A 1 92 ? 29.971 -9.651 -13.909 1.00 39.84 92 GLN A N 1
ATOM 736 C CA . GLN A 1 92 ? 30.909 -10.784 -14.027 1.00 39.84 92 GLN A CA 1
ATOM 737 C C . GLN A 1 92 ? 30.842 -11.555 -15.361 1.00 39.84 92 GLN A C 1
ATOM 739 O O . GLN A 1 92 ? 31.514 -12.573 -15.511 1.00 39.84 92 GLN A O 1
ATOM 744 N N . GLY A 1 93 ? 30.111 -11.062 -16.367 1.00 37.09 93 GLY A N 1
ATOM 745 C CA . GLY A 1 93 ? 30.256 -11.543 -17.750 1.00 37.09 93 GLY A CA 1
ATOM 746 C C . GLY A 1 93 ? 29.551 -12.860 -18.099 1.00 37.09 93 GLY A C 1
ATOM 747 O O . GLY A 1 93 ? 29.926 -13.498 -19.083 1.00 37.09 93 GLY A O 1
ATOM 748 N N . PHE A 1 94 ? 28.517 -13.264 -17.356 1.00 38.06 94 PHE A N 1
ATOM 749 C CA . PHE A 1 94 ? 27.615 -14.332 -17.799 1.00 38.06 94 PHE A CA 1
ATOM 750 C C . PHE A 1 94 ? 26.410 -13.736 -18.525 1.00 38.06 94 PHE A C 1
ATOM 752 O O . PHE A 1 94 ? 25.535 -13.129 -17.919 1.00 38.06 94 PHE A O 1
ATOM 759 N N . ASN A 1 95 ? 26.395 -13.916 -19.843 1.00 40.22 95 ASN A N 1
ATOM 760 C CA . ASN A 1 95 ? 25.320 -13.491 -20.727 1.00 40.22 95 ASN A CA 1
ATOM 761 C C . ASN A 1 95 ? 24.160 -14.496 -20.600 1.00 40.22 95 ASN A C 1
ATOM 763 O O . ASN A 1 95 ? 24.265 -15.628 -21.082 1.00 40.22 95 ASN A O 1
ATOM 767 N N . THR A 1 96 ? 23.080 -14.140 -19.905 1.00 47.53 96 THR A N 1
ATOM 768 C CA . THR A 1 96 ? 21.858 -14.952 -19.890 1.00 47.53 96 THR A CA 1
ATOM 769 C C . THR A 1 96 ? 21.165 -14.794 -21.239 1.00 47.53 96 THR A C 1
ATOM 771 O O . THR A 1 96 ? 20.548 -13.779 -21.546 1.00 47.53 96 THR A O 1
ATOM 774 N N . VAL A 1 97 ? 21.298 -15.813 -22.089 1.00 43.31 97 VAL A N 1
ATOM 775 C CA . VAL A 1 97 ? 20.621 -15.881 -23.389 1.00 43.31 97 VAL A CA 1
ATOM 776 C C . VAL A 1 97 ? 19.108 -15.735 -23.169 1.00 43.31 97 VAL A C 1
ATOM 778 O O . VAL A 1 97 ? 18.470 -16.661 -22.674 1.00 43.31 97 VAL A O 1
ATOM 781 N N . GLY A 1 98 ? 18.544 -14.576 -23.528 1.00 47.78 98 GLY A N 1
ATOM 782 C CA . GLY A 1 98 ? 17.099 -14.313 -23.522 1.00 47.78 98 GLY A CA 1
ATOM 783 C C . GLY A 1 98 ? 16.582 -13.278 -22.513 1.00 47.78 98 GLY A C 1
ATOM 784 O O . GLY A 1 98 ? 15.389 -12.991 -22.549 1.00 47.78 98 GLY A O 1
ATOM 785 N N . ALA A 1 99 ? 17.423 -12.700 -21.648 1.00 51.25 99 ALA A N 1
ATOM 786 C CA . ALA A 1 99 ? 17.024 -11.545 -20.838 1.00 51.25 99 ALA A CA 1
ATOM 787 C C . ALA A 1 99 ? 17.255 -10.257 -21.643 1.00 51.25 99 ALA A C 1
ATOM 789 O O . ALA A 1 99 ? 18.379 -9.973 -22.051 1.00 51.25 99 ALA A O 1
ATOM 790 N N . GLU A 1 100 ? 16.202 -9.485 -21.909 1.00 51.97 100 GLU A N 1
ATOM 791 C CA . GLU A 1 100 ? 16.357 -8.159 -22.510 1.00 51.97 100 GLU A CA 1
ATOM 792 C C . GLU A 1 100 ? 17.086 -7.249 -21.507 1.00 51.97 100 GLU A C 1
ATOM 794 O O . GLU A 1 100 ? 16.613 -7.049 -20.387 1.00 51.97 100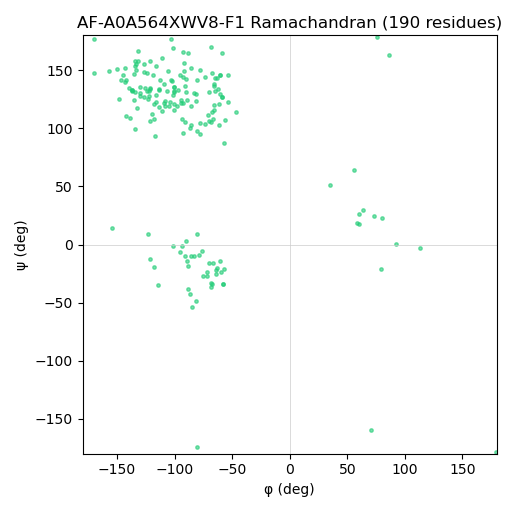 GLU A O 1
ATOM 799 N N . GLU A 1 101 ? 18.253 -6.725 -21.900 1.00 50.31 101 GLU A N 1
ATOM 800 C CA . GLU A 1 101 ? 19.174 -5.944 -21.046 1.00 50.31 101 GLU A CA 1
ATOM 801 C C . GLU A 1 101 ? 18.557 -4.656 -20.471 1.00 50.31 101 GLU A C 1
ATOM 803 O O . GLU A 1 101 ? 19.115 -4.057 -19.554 1.00 50.31 101 GLU A O 1
ATOM 808 N N . TYR A 1 102 ? 17.415 -4.224 -21.009 1.00 54.31 102 TYR A N 1
ATOM 809 C CA . TYR A 1 102 ? 16.743 -2.976 -20.648 1.00 54.31 102 TYR A CA 1
ATOM 810 C C . TYR A 1 102 ? 15.551 -3.166 -19.711 1.00 54.31 102 TYR A C 1
ATOM 812 O O . TYR A 1 102 ? 14.930 -2.167 -19.356 1.00 54.31 102 TYR A O 1
ATOM 820 N N . LEU A 1 103 ? 15.231 -4.411 -19.337 1.00 63.00 103 LEU A N 1
ATOM 821 C CA . LEU A 1 103 ? 14.094 -4.695 -18.470 1.00 63.00 103 LEU A CA 1
ATOM 822 C C . LEU A 1 103 ? 14.495 -4.808 -16.994 1.00 63.00 103 LEU A C 1
ATOM 824 O O . LEU A 1 103 ? 15.565 -5.318 -16.649 1.00 63.00 103 LEU A O 1
ATOM 828 N N . LEU A 1 104 ? 13.613 -4.367 -16.103 1.00 71.75 104 LEU A N 1
ATOM 829 C CA . LEU A 1 104 ? 13.733 -4.540 -14.664 1.00 71.75 104 LEU A CA 1
ATOM 830 C C . LEU A 1 104 ? 13.340 -5.976 -14.275 1.00 71.75 104 LEU A C 1
ATOM 832 O O . LEU A 1 104 ? 12.172 -6.290 -14.052 1.00 71.75 104 LEU A O 1
ATOM 836 N N . HIS A 1 105 ? 14.330 -6.865 -14.160 1.00 77.38 105 HIS A N 1
ATOM 837 C CA . HIS A 1 105 ? 14.107 -8.265 -13.774 1.00 77.38 105 HIS A CA 1
ATOM 838 C C . HIS A 1 105 ? 14.078 -8.426 -12.253 1.00 77.38 105 HIS A C 1
ATOM 840 O O . HIS A 1 105 ? 15.106 -8.433 -11.573 1.00 77.38 105 HIS A O 1
ATOM 846 N N . GLY A 1 106 ? 12.876 -8.562 -11.711 1.00 84.94 106 GLY A N 1
ATOM 847 C CA . GLY A 1 106 ? 12.660 -8.787 -10.292 1.00 84.94 106 GLY A CA 1
ATOM 848 C C . GLY A 1 106 ? 11.186 -8.883 -9.956 1.00 84.94 106 GLY A C 1
ATOM 849 O O . GLY A 1 106 ? 10.304 -8.788 -10.815 1.00 84.94 106 GLY A O 1
ATOM 850 N N . THR A 1 107 ? 10.923 -9.053 -8.673 1.00 89.69 107 THR A N 1
ATOM 851 C CA . THR A 1 107 ? 9.572 -9.028 -8.128 1.00 89.69 107 THR A CA 1
ATOM 852 C C . THR A 1 107 ? 9.464 -7.947 -7.076 1.00 89.69 107 THR A C 1
ATOM 854 O O . THR A 1 107 ? 10.458 -7.515 -6.505 1.00 89.69 107 THR A O 1
ATOM 857 N N . TYR A 1 108 ? 8.255 -7.485 -6.812 1.00 91.44 108 TYR A N 1
ATOM 858 C CA . TYR A 1 108 ? 7.987 -6.615 -5.691 1.00 91.44 108 TYR A CA 1
ATOM 859 C C . TYR A 1 108 ? 6.868 -7.183 -4.833 1.00 91.44 108 TYR A C 1
ATOM 861 O O . TYR A 1 108 ? 5.958 -7.868 -5.312 1.00 91.44 108 TYR A O 1
ATOM 869 N N . THR A 1 109 ? 6.963 -6.894 -3.540 1.00 91.94 109 THR A N 1
ATOM 870 C CA . THR A 1 109 ? 6.016 -7.359 -2.530 1.00 91.94 109 THR A CA 1
ATOM 871 C C . THR A 1 109 ? 5.622 -6.244 -1.584 1.00 91.94 109 THR A C 1
ATOM 873 O O . THR A 1 109 ? 6.418 -5.348 -1.297 1.00 91.94 109 THR A O 1
ATOM 876 N N . LEU A 1 110 ? 4.374 -6.281 -1.111 1.00 93.69 110 LEU A N 1
ATOM 877 C CA . LEU A 1 110 ? 3.887 -5.362 -0.094 1.00 93.69 110 LEU A CA 1
ATOM 878 C C . LEU A 1 110 ? 4.569 -5.703 1.234 1.00 93.69 110 LEU A C 1
ATOM 880 O O . LEU A 1 110 ? 4.253 -6.701 1.877 1.00 93.69 110 LEU A O 1
ATOM 884 N N . ALA A 1 111 ? 5.506 -4.859 1.646 1.00 92.56 111 ALA A N 1
ATOM 885 C CA . ALA A 1 111 ? 6.284 -5.060 2.857 1.00 92.56 111 ALA A CA 1
ATOM 886 C C . ALA A 1 111 ? 5.595 -4.452 4.076 1.00 92.56 111 ALA A C 1
ATOM 888 O O . ALA A 1 111 ? 5.611 -5.045 5.155 1.00 92.56 111 ALA A O 1
ATOM 889 N N . ASN A 1 112 ? 4.960 -3.290 3.912 1.00 94.81 112 ASN A N 1
ATOM 890 C CA . ASN A 1 112 ? 4.310 -2.594 5.012 1.00 94.81 112 ASN A CA 1
ATOM 891 C C . ASN A 1 112 ? 3.004 -1.931 4.578 1.00 94.81 112 ASN A C 1
ATOM 893 O O . ASN A 1 112 ? 2.905 -1.347 3.499 1.00 94.81 112 ASN A O 1
ATOM 897 N N . LEU A 1 113 ? 2.019 -1.997 5.468 1.00 96.38 113 LEU A N 1
ATOM 898 C CA . LEU A 1 113 ? 0.730 -1.349 5.319 1.00 96.38 113 LEU A CA 1
ATOM 899 C C . LEU A 1 113 ? 0.290 -0.822 6.689 1.00 96.38 113 LEU A C 1
ATOM 901 O O . LEU A 1 113 ? -0.006 -1.591 7.609 1.00 96.38 113 LEU A O 1
ATOM 905 N N . THR A 1 114 ? 0.274 0.503 6.837 1.00 97.44 114 THR A N 1
ATOM 906 C CA . THR A 1 114 ? -0.069 1.169 8.104 1.00 97.44 114 THR A CA 1
ATOM 907 C C . THR A 1 114 ? -1.034 2.326 7.903 1.00 97.44 114 THR A C 1
ATOM 909 O O . THR A 1 114 ? -1.124 2.894 6.820 1.00 97.44 114 THR A O 1
ATOM 912 N N . VAL A 1 115 ? -1.746 2.692 8.965 1.00 97.94 115 VAL A N 1
ATOM 913 C CA . VAL A 1 115 ? -2.547 3.915 9.030 1.00 97.94 115 VAL A CA 1
ATOM 914 C C . VAL A 1 115 ? -2.133 4.689 10.274 1.00 97.94 115 VAL A C 1
ATOM 916 O O . VAL A 1 115 ? -2.121 4.132 11.369 1.00 97.94 115 VAL A O 1
ATOM 919 N N . THR A 1 116 ? -1.780 5.963 10.115 1.00 97.50 116 THR A N 1
ATOM 920 C CA . THR A 1 116 ? -1.313 6.822 11.213 1.00 97.50 116 THR A CA 1
ATOM 921 C C . THR A 1 116 ? -2.198 8.048 11.347 1.00 97.50 116 THR A C 1
ATOM 923 O O . THR A 1 116 ? -2.440 8.739 10.361 1.00 97.50 116 THR A O 1
ATOM 926 N N . ASN A 1 117 ? -2.639 8.368 12.562 1.00 96.44 117 ASN A N 1
ATOM 927 C CA . ASN A 1 117 ? -3.233 9.670 12.839 1.00 96.44 117 ASN A CA 1
ATOM 928 C C . ASN A 1 117 ? -2.132 10.715 13.059 1.00 96.44 117 ASN A C 1
ATOM 930 O O . ASN A 1 117 ? -1.285 10.574 13.944 1.00 96.44 117 ASN A O 1
ATOM 934 N N . VAL A 1 118 ? -2.143 11.795 12.280 1.00 94.25 118 VAL A N 1
ATOM 935 C CA . VAL A 1 118 ? -1.079 12.810 12.314 1.00 94.25 118 VAL A CA 1
ATOM 936 C C . VAL A 1 118 ? -1.061 13.583 13.634 1.00 94.25 118 VAL A C 1
ATOM 938 O O . VAL A 1 118 ? 0.023 13.943 14.105 1.00 94.25 118 VAL A O 1
ATOM 941 N N . ALA A 1 119 ? -2.231 13.816 14.233 1.00 95.25 119 ALA A N 1
ATOM 942 C CA . ALA A 1 119 ? -2.383 14.607 15.449 1.00 95.25 119 ALA A CA 1
ATOM 943 C C . ALA A 1 119 ? -2.075 13.791 16.711 1.00 95.25 119 ALA A C 1
ATOM 945 O O . ALA A 1 119 ? -1.302 14.239 17.555 1.00 95.25 119 ALA A O 1
ATOM 946 N N . THR A 1 120 ? -2.643 12.589 16.833 1.00 94.25 120 THR A N 1
ATOM 947 C CA . THR A 1 120 ? -2.501 11.751 18.036 1.00 94.25 120 THR A CA 1
ATOM 948 C C . THR A 1 120 ? -1.293 10.823 17.993 1.00 94.25 120 THR A C 1
ATOM 950 O O . THR A 1 120 ? -0.921 10.281 19.029 1.00 94.25 120 THR A O 1
ATOM 953 N N . LYS A 1 121 ? -0.678 10.638 16.816 1.00 94.69 121 LYS A N 1
ATOM 954 C CA . LYS A 1 121 ? 0.392 9.658 16.563 1.00 94.69 121 LYS A CA 1
ATOM 955 C C . LYS A 1 121 ? -0.023 8.204 16.807 1.00 94.69 121 LYS A C 1
ATOM 957 O O . LYS A 1 121 ? 0.840 7.341 16.910 1.00 94.69 121 LYS A O 1
ATOM 962 N N . GLU A 1 122 ? -1.323 7.922 16.864 1.00 94.56 122 GLU A N 1
ATOM 963 C CA . GLU A 1 122 ? -1.840 6.553 16.894 1.00 94.56 122 GLU A CA 1
ATOM 964 C C . GLU A 1 122 ? -1.503 5.845 15.575 1.00 94.56 122 GLU A C 1
ATOM 966 O O . GLU A 1 122 ? -1.731 6.405 14.500 1.00 94.56 122 GLU A O 1
ATOM 971 N N . ILE A 1 123 ? -0.963 4.624 15.659 1.00 96.69 123 ILE A N 1
ATOM 972 C CA . ILE A 1 123 ? -0.551 3.827 14.497 1.00 96.69 123 ILE A CA 1
ATOM 973 C C . ILE A 1 123 ? -1.282 2.488 14.509 1.00 96.69 123 ILE A C 1
ATOM 975 O O . ILE A 1 123 ? -1.209 1.731 15.477 1.00 96.69 123 ILE A O 1
ATOM 979 N N . PHE A 1 124 ? -1.909 2.171 13.384 1.00 97.44 124 PHE A N 1
ATOM 980 C CA . PHE A 1 124 ? -2.514 0.886 13.073 1.00 97.44 124 PHE A CA 1
ATOM 981 C C . PHE A 1 124 ? -1.633 0.159 12.058 1.00 97.44 124 PHE A C 1
ATOM 983 O O . PHE A 1 124 ? -1.236 0.752 11.053 1.00 97.44 124 PHE A O 1
ATOM 990 N N . ARG A 1 125 ? -1.322 -1.120 12.290 1.00 96.38 125 ARG A N 1
ATOM 991 C CA . ARG A 1 125 ? -0.462 -1.920 11.399 1.00 96.38 125 ARG A CA 1
ATOM 992 C C . ARG A 1 125 ? -1.171 -3.184 10.934 1.00 96.38 125 ARG A C 1
ATOM 994 O O . ARG A 1 125 ? -1.731 -3.906 11.758 1.00 96.38 125 ARG A O 1
ATOM 1001 N N . ALA A 1 126 ? -1.134 -3.455 9.635 1.00 94.56 126 ALA A N 1
ATOM 1002 C CA . ALA A 1 126 ? -1.590 -4.721 9.081 1.00 94.56 126 ALA A CA 1
ATOM 1003 C C . ALA A 1 126 ? -0.465 -5.762 9.123 1.00 94.56 126 ALA A C 1
ATOM 1005 O O . ALA A 1 126 ? 0.716 -5.425 9.049 1.00 94.56 126 ALA A O 1
ATOM 1006 N N . ASN A 1 127 ? -0.833 -7.040 9.217 1.00 90.75 127 ASN A N 1
ATOM 1007 C CA . ASN A 1 127 ? 0.123 -8.131 9.061 1.00 90.75 127 ASN A CA 1
ATOM 1008 C C . ASN A 1 127 ? 0.268 -8.500 7.578 1.00 90.75 127 ASN A C 1
ATOM 1010 O O . ASN A 1 127 ? -0.575 -9.220 7.045 1.00 90.75 127 ASN A O 1
ATOM 1014 N N . THR A 1 128 ? 1.327 -8.019 6.934 1.00 87.81 128 THR A N 1
ATOM 1015 C CA . THR A 1 128 ? 1.623 -8.231 5.507 1.00 87.81 128 THR A CA 1
ATOM 1016 C C . THR A 1 128 ? 2.321 -9.560 5.206 1.00 87.81 128 THR A C 1
ATOM 1018 O O . THR A 1 128 ? 2.401 -9.941 4.041 1.00 87.81 128 THR A O 1
ATOM 1021 N N . THR A 1 129 ? 2.776 -10.300 6.223 1.00 84.62 129 THR A N 1
ATOM 1022 C CA . THR A 1 129 ? 3.500 -11.565 6.041 1.00 84.62 129 THR A CA 1
ATOM 1023 C C . THR A 1 129 ? 2.597 -12.773 6.267 1.00 84.62 129 THR A C 1
ATOM 1025 O O . THR A 1 129 ? 1.835 -12.841 7.240 1.00 84.62 129 THR A O 1
ATOM 1028 N N . SER A 1 130 ? 2.687 -13.763 5.377 1.00 78.75 130 SER A N 1
ATOM 1029 C CA . SER A 1 130 ? 2.069 -15.071 5.608 1.00 78.75 130 SER A CA 1
ATOM 1030 C C . SER A 1 130 ? 3.066 -16.034 6.255 1.00 78.75 130 SER A C 1
ATOM 1032 O O . SER A 1 130 ? 4.268 -15.991 5.997 1.00 78.75 130 SER A O 1
ATOM 1034 N N . HIS A 1 131 ? 2.580 -16.893 7.153 1.00 76.25 131 HIS A N 1
ATOM 1035 C CA . HIS A 1 131 ? 3.433 -17.856 7.853 1.00 76.25 131 HIS A CA 1
ATOM 1036 C C . HIS A 1 131 ? 3.272 -19.263 7.261 1.00 76.25 131 HIS A C 1
ATOM 1038 O O . HIS A 1 131 ? 2.142 -19.679 6.973 1.00 76.25 131 HIS A O 1
ATOM 1044 N N . PRO A 1 132 ? 4.357 -20.055 7.151 1.00 71.88 132 PRO A N 1
ATOM 1045 C CA . PRO A 1 132 ? 4.256 -21.466 6.794 1.00 71.88 132 PRO A CA 1
ATOM 1046 C C . PRO A 1 132 ? 3.289 -22.203 7.737 1.00 71.88 132 PRO A C 1
ATOM 1048 O O . PRO A 1 132 ? 3.459 -22.189 8.954 1.00 71.88 132 PRO A O 1
ATOM 1051 N N . GLY A 1 133 ? 2.251 -22.834 7.180 1.00 72.38 133 GLY A N 1
ATOM 1052 C CA . GLY A 1 133 ? 1.215 -23.538 7.952 1.00 72.38 133 GLY A CA 1
ATOM 1053 C C . GLY A 1 133 ? -0.017 -22.699 8.322 1.00 72.38 133 GLY A C 1
ATOM 1054 O O . GLY A 1 133 ? -0.954 -23.230 8.925 1.00 72.38 133 GLY A O 1
ATOM 1055 N N . GLN A 1 134 ? -0.074 -21.422 7.933 1.00 78.19 134 GLN A N 1
ATOM 1056 C CA . GLN A 1 134 ? -1.283 -20.610 8.056 1.00 78.19 134 GLN A CA 1
ATOM 1057 C C . GLN A 1 134 ? -2.383 -21.167 7.137 1.00 78.19 134 GLN A C 1
ATOM 1059 O O . GLN A 1 134 ? -2.262 -21.164 5.915 1.00 78.19 134 GLN A O 1
ATOM 1064 N N . LYS A 1 135 ? -3.480 -21.654 7.732 1.00 68.94 135 LYS A N 1
ATOM 1065 C CA . LYS A 1 135 ? -4.571 -22.328 6.998 1.00 68.94 135 LYS A CA 1
ATOM 1066 C C . LYS A 1 135 ? -5.314 -21.423 6.011 1.00 68.94 135 LYS A C 1
ATOM 1068 O O . LYS A 1 135 ? -5.919 -21.931 5.073 1.00 68.94 135 LYS A O 1
ATOM 1073 N N . LYS A 1 136 ? -5.305 -20.108 6.239 1.00 75.12 136 LYS A N 1
ATOM 1074 C CA . LYS A 1 136 ? -5.940 -19.111 5.375 1.00 75.12 136 LYS A CA 1
ATOM 1075 C C . LYS A 1 136 ? -5.021 -17.898 5.253 1.00 75.12 136 LYS A C 1
ATOM 1077 O O . LYS A 1 136 ? -4.830 -17.176 6.230 1.00 75.12 136 LYS A O 1
ATOM 1082 N N . LYS A 1 137 ? -4.427 -17.731 4.073 1.00 78.38 137 LYS A N 1
ATOM 1083 C CA . LYS A 1 137 ? -3.643 -16.558 3.678 1.00 78.38 137 LYS A CA 1
ATOM 1084 C C . LYS A 1 137 ? -4.607 -15.481 3.184 1.00 78.38 137 LYS A C 1
ATOM 1086 O O . LYS A 1 137 ? -5.483 -15.790 2.376 1.00 78.38 137 LYS A O 1
ATOM 1091 N N . GLU A 1 138 ? -4.470 -14.256 3.679 1.00 83.06 138 GLU A N 1
ATOM 1092 C CA . GLU A 1 138 ? -5.277 -13.143 3.174 1.00 83.06 138 GLU A CA 1
ATOM 1093 C C . GLU A 1 138 ? -4.720 -12.637 1.824 1.00 83.06 138 GLU A C 1
ATOM 1095 O O . GLU A 1 138 ? -3.511 -12.736 1.597 1.00 83.06 138 GLU A O 1
ATOM 1100 N N . PRO A 1 139 ? -5.552 -12.091 0.912 1.00 79.31 139 PRO A N 1
ATOM 1101 C CA . PRO A 1 139 ? -5.141 -11.762 -0.464 1.00 79.31 139 PRO A CA 1
ATOM 1102 C C . PRO A 1 139 ? -3.991 -10.754 -0.594 1.00 79.31 139 PRO A C 1
ATOM 1104 O O . PRO A 1 139 ? -3.319 -10.722 -1.624 1.00 79.31 139 PRO A O 1
ATOM 1107 N N . TYR A 1 140 ? -3.793 -9.928 0.434 1.00 82.06 140 TYR A N 1
ATOM 1108 C CA . TYR A 1 140 ? -2.758 -8.897 0.513 1.00 82.06 140 TYR A CA 1
ATOM 1109 C C . TYR A 1 140 ? -1.451 -9.387 1.155 1.00 82.06 140 TYR A C 1
ATOM 1111 O O . TYR A 1 140 ? -0.460 -8.663 1.145 1.00 82.06 140 TYR A O 1
ATOM 1119 N N . GLN A 1 141 ? -1.443 -10.584 1.753 1.00 85.31 141 GLN A N 1
ATOM 1120 C CA . GLN A 1 141 ? -0.245 -11.153 2.369 1.00 85.31 141 GLN A CA 1
ATOM 1121 C C . GLN A 1 141 ? 0.645 -11.780 1.301 1.00 85.31 141 GLN A C 1
ATOM 1123 O O . GLN A 1 141 ? 0.130 -12.411 0.381 1.00 85.31 141 GLN A O 1
ATOM 1128 N N . ASP A 1 142 ? 1.966 -11.638 1.431 1.00 74.75 142 ASP A N 1
ATOM 1129 C CA . ASP A 1 142 ? 2.981 -12.090 0.463 1.00 74.75 142 ASP A CA 1
ATOM 1130 C C . ASP A 1 142 ? 2.508 -11.958 -0.998 1.00 74.75 142 ASP A C 1
ATOM 1132 O O . ASP A 1 142 ? 2.473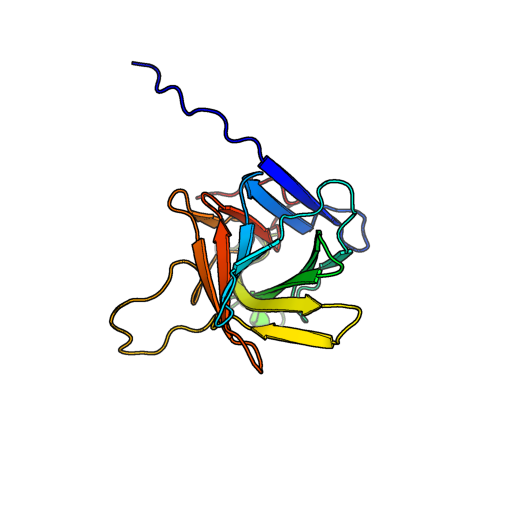 -12.940 -1.755 1.00 74.75 142 ASP A O 1
ATOM 1136 N N . THR A 1 143 ? 2.028 -10.768 -1.367 1.00 81.94 143 THR A N 1
ATOM 1137 C CA . THR A 1 143 ? 1.730 -10.442 -2.763 1.00 81.94 143 THR A CA 1
ATOM 1138 C C .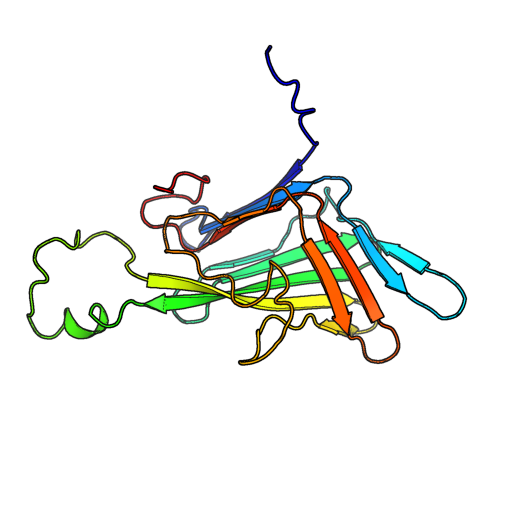 THR A 1 143 ? 3.051 -10.395 -3.506 1.00 81.94 143 THR A C 1
ATOM 1140 O O . THR A 1 143 ? 3.858 -9.523 -3.220 1.00 81.94 143 THR A O 1
ATOM 1143 N N . LEU A 1 144 ? 3.281 -11.307 -4.442 1.00 87.25 144 LEU A N 1
ATOM 1144 C CA . LEU A 1 144 ? 4.493 -11.325 -5.254 1.00 87.25 144 LEU A CA 1
ATOM 1145 C C . LEU A 1 144 ? 4.117 -10.964 -6.686 1.00 87.25 144 LEU A C 1
ATOM 1147 O O . LEU A 1 144 ? 3.353 -11.692 -7.320 1.00 87.25 144 LEU A O 1
ATOM 1151 N N . ILE A 1 145 ? 4.607 -9.830 -7.176 1.00 90.19 145 ILE A N 1
ATOM 1152 C CA . ILE A 1 145 ? 4.276 -9.321 -8.509 1.00 90.19 145 ILE A CA 1
ATOM 1153 C C . ILE A 1 145 ? 5.580 -9.081 -9.256 1.00 90.19 145 ILE A C 1
ATOM 1155 O O . ILE A 1 145 ? 6.516 -8.524 -8.694 1.00 90.19 145 ILE A O 1
ATOM 1159 N N . ARG A 1 146 ? 5.666 -9.509 -10.514 1.00 89.31 146 ARG A N 1
ATOM 1160 C CA . ARG A 1 146 ? 6.827 -9.204 -11.356 1.00 89.31 146 ARG A CA 1
ATOM 1161 C C . ARG A 1 146 ? 6.881 -7.699 -11.625 1.00 89.31 146 ARG A C 1
ATOM 1163 O O . ARG A 1 146 ? 5.840 -7.104 -11.897 1.00 89.31 146 ARG A O 1
ATOM 1170 N N . ALA A 1 147 ? 8.064 -7.092 -11.570 1.00 88.12 147 ALA A N 1
ATOM 1171 C CA . ALA A 1 147 ? 8.236 -5.716 -12.033 1.00 88.12 147 ALA A CA 1
ATOM 1172 C C . ALA A 1 147 ? 7.713 -5.557 -13.472 1.00 88.12 147 ALA A C 1
ATOM 1174 O O . ALA A 1 147 ? 7.717 -6.506 -14.256 1.00 88.12 147 ALA A O 1
ATOM 1175 N N . GLY A 1 148 ? 7.157 -4.385 -13.779 1.00 86.81 148 GLY A N 1
ATOM 1176 C CA . GLY A 1 148 ? 6.422 -4.146 -15.025 1.00 86.81 148 GLY A CA 1
ATOM 1177 C C . GLY A 1 148 ? 4.986 -4.668 -15.055 1.00 86.81 148 GLY A C 1
ATOM 1178 O O . GLY A 1 148 ? 4.181 -4.130 -15.809 1.00 86.81 148 GLY A O 1
ATOM 1179 N N . ASN A 1 149 ? 4.607 -5.625 -14.208 1.00 90.31 149 ASN A N 1
ATOM 1180 C CA . ASN A 1 149 ? 3.220 -6.076 -14.098 1.00 90.31 149 ASN A CA 1
ATOM 1181 C C . ASN A 1 149 ? 2.461 -5.317 -13.009 1.00 90.31 149 ASN A C 1
ATOM 1183 O O . ASN A 1 149 ? 3.045 -4.636 -12.172 1.00 90.31 149 ASN A O 1
ATOM 1187 N N . TYR A 1 150 ? 1.135 -5.435 -13.029 1.00 92.56 150 TYR A N 1
ATOM 1188 C CA . TYR A 1 150 ? 0.257 -4.866 -12.014 1.00 92.56 150 TYR A CA 1
ATOM 1189 C C . TYR A 1 150 ? -0.483 -5.965 -11.255 1.00 92.56 150 TYR A C 1
ATOM 1191 O O . TYR A 1 150 ? -0.733 -7.057 -11.765 1.00 92.56 150 TYR A O 1
ATOM 1199 N N . TYR A 1 151 ? -0.863 -5.654 -10.024 1.00 92.81 151 TYR A N 1
ATOM 1200 C CA . TYR A 1 151 ? -1.752 -6.472 -9.218 1.00 92.81 151 TYR A CA 1
ATOM 1201 C C . TYR A 1 151 ? -3.201 -6.066 -9.449 1.00 92.81 151 TYR A C 1
ATOM 1203 O O . TYR A 1 151 ? -3.503 -4.875 -9.541 1.00 92.81 151 TYR A O 1
ATOM 1211 N N . ILE A 1 152 ? -4.104 -7.046 -9.470 1.00 91.69 152 ILE A N 1
ATOM 1212 C CA . ILE A 1 152 ? -5.547 -6.822 -9.442 1.00 91.69 152 ILE A CA 1
ATOM 1213 C C . ILE A 1 152 ? -6.230 -7.845 -8.533 1.00 91.69 152 ILE A C 1
ATOM 1215 O O . ILE A 1 152 ? -5.967 -9.043 -8.612 1.00 91.69 152 ILE A O 1
ATOM 1219 N N . CYS A 1 153 ? -7.141 -7.378 -7.681 1.00 89.94 153 CYS A N 1
ATOM 1220 C CA . CYS A 1 153 ? -7.988 -8.231 -6.855 1.00 89.94 153 CYS A CA 1
ATOM 1221 C C . CYS A 1 153 ? -9.434 -7.737 -6.914 1.00 89.94 153 CYS A C 1
ATOM 1223 O O . CYS A 1 153 ? -9.809 -6.792 -6.225 1.00 89.94 153 CYS A O 1
ATOM 1225 N N . GLN A 1 154 ? -10.247 -8.392 -7.748 1.00 88.25 154 GLN A N 1
ATOM 1226 C CA . GLN A 1 154 ? -11.659 -8.039 -7.956 1.00 88.25 154 GLN A CA 1
ATOM 1227 C C . GLN A 1 154 ? -12.556 -8.382 -6.763 1.00 88.25 154 GLN A C 1
ATOM 1229 O O . GLN A 1 154 ? -13.622 -7.801 -6.621 1.00 88.25 154 GLN A O 1
ATOM 1234 N N . SER A 1 155 ? -12.151 -9.344 -5.928 1.00 86.94 155 SER A N 1
ATOM 1235 C CA . SER A 1 155 ? -12.851 -9.657 -4.676 1.00 86.94 155 SER A CA 1
ATOM 1236 C C . SER A 1 155 ? -12.529 -8.670 -3.556 1.00 86.94 155 SER A C 1
ATOM 1238 O O . SER A 1 155 ? -13.122 -8.765 -2.482 1.00 86.94 155 SER A O 1
ATOM 1240 N N . GLY A 1 156 ? -11.553 -7.788 -3.783 1.00 88.25 156 GLY A N 1
ATOM 1241 C CA . GLY A 1 156 ? -11.153 -6.788 -2.820 1.00 88.25 156 GLY A CA 1
ATOM 1242 C C . GLY A 1 156 ? -10.309 -7.316 -1.664 1.00 88.25 156 GLY A C 1
ATOM 1243 O O . GLY A 1 156 ? -10.013 -8.509 -1.547 1.00 88.25 156 GLY A O 1
ATOM 1244 N N . TRP A 1 157 ? -9.912 -6.388 -0.798 1.00 91.88 157 TRP A N 1
ATOM 1245 C CA . TRP A 1 157 ? -9.189 -6.639 0.438 1.00 91.88 157 TRP A CA 1
ATOM 1246 C C . TRP A 1 157 ? -10.050 -6.275 1.643 1.00 91.88 157 TRP A C 1
ATOM 1248 O O . TRP A 1 157 ? -10.610 -5.184 1.721 1.00 91.88 157 TRP A O 1
ATOM 1258 N N . ASN A 1 158 ? -10.090 -7.180 2.618 1.00 92.12 158 ASN A N 1
ATOM 1259 C CA . ASN A 1 158 ? -10.595 -6.909 3.956 1.00 92.12 158 ASN A CA 1
ATOM 1260 C C . ASN A 1 158 ? -9.430 -7.099 4.934 1.00 92.12 158 ASN A C 1
ATOM 1262 O O . ASN A 1 158 ? -9.088 -8.218 5.314 1.00 92.12 158 ASN A O 1
ATOM 1266 N N . VAL A 1 159 ? -8.744 -6.000 5.240 1.00 93.31 159 VAL A N 1
ATOM 1267 C CA . VAL A 1 159 ? -7.470 -6.012 5.961 1.00 93.31 159 VAL A CA 1
ATOM 1268 C C . VAL A 1 159 ? -7.717 -5.663 7.415 1.00 93.31 159 VAL A C 1
ATOM 1270 O O . VAL A 1 159 ? -8.178 -4.565 7.722 1.00 93.31 159 VAL A O 1
ATOM 1273 N N . THR A 1 160 ? -7.349 -6.559 8.327 1.00 93.44 160 THR A N 1
ATOM 1274 C CA . THR A 1 160 ? -7.333 -6.237 9.758 1.00 93.44 160 THR A CA 1
ATOM 1275 C C . THR A 1 160 ? -6.051 -5.493 10.112 1.00 93.44 160 THR A C 1
ATOM 1277 O O . THR A 1 160 ? -4.949 -5.956 9.810 1.00 93.44 160 THR A O 1
ATOM 1280 N N . PHE A 1 161 ? -6.198 -4.363 10.800 1.00 95.69 161 PHE A N 1
ATOM 1281 C CA . PHE A 1 161 ? -5.097 -3.614 11.382 1.00 95.69 161 PHE A CA 1
ATOM 1282 C C . PHE A 1 161 ? -5.157 -3.656 12.906 1.00 95.69 161 PHE A C 1
ATOM 1284 O O . PHE A 1 161 ? -6.222 -3.521 13.514 1.00 95.69 161 PHE A O 1
ATOM 1291 N N . TYR A 1 162 ? -3.984 -3.754 13.518 1.00 94.50 162 TYR A N 1
ATOM 1292 C CA . TYR A 1 162 ? -3.806 -3.755 14.962 1.00 94.50 162 TYR A CA 1
ATOM 1293 C C . TYR A 1 162 ? -3.247 -2.405 15.404 1.00 94.50 162 TYR A C 1
ATOM 1295 O O . TYR A 1 162 ? -2.173 -1.995 14.952 1.00 94.50 162 TYR A O 1
ATOM 1303 N N . GLY A 1 163 ? -3.998 -1.703 16.249 1.00 92.44 163 GLY A N 1
ATOM 1304 C CA . GLY A 1 163 ? -3.552 -0.502 16.951 1.00 92.44 163 GLY A CA 1
ATOM 1305 C C . GLY A 1 163 ? -3.230 -0.804 18.413 1.00 92.44 163 GLY A C 1
ATOM 1306 O O . GLY A 1 163 ? -3.421 -1.920 18.892 1.00 92.44 163 GLY A O 1
ATOM 1307 N N . GLU A 1 164 ? -2.753 0.201 19.147 1.00 89.31 164 GLU A N 1
ATOM 1308 C CA . GLU A 1 164 ? -2.387 0.040 20.564 1.00 89.31 164 GLU A CA 1
ATOM 1309 C C . GLU A 1 164 ? -3.600 -0.212 21.468 1.00 89.31 164 GLU A C 1
ATOM 1311 O O . GLU A 1 164 ? -3.520 -0.973 22.431 1.00 89.31 164 GLU A O 1
ATOM 1316 N N . LYS A 1 165 ? -4.726 0.442 21.163 1.00 89.62 165 LYS A N 1
ATOM 1317 C CA . LYS A 1 165 ? -5.945 0.390 21.981 1.00 89.62 165 LYS A CA 1
ATOM 1318 C C . LYS A 1 165 ? -7.118 -0.286 21.281 1.00 89.62 165 LYS A C 1
ATOM 1320 O O . LYS A 1 165 ? -7.927 -0.939 21.938 1.00 89.62 165 LYS A O 1
ATOM 1325 N N . TYR A 1 166 ? -7.229 -0.104 19.971 1.00 92.69 166 TYR A N 1
ATOM 1326 C CA . TYR A 1 166 ? -8.338 -0.602 19.167 1.00 92.69 166 TYR A CA 1
ATOM 1327 C C . TYR A 1 166 ? -7.812 -1.279 17.909 1.00 92.69 166 TYR A C 1
ATOM 1329 O O . TYR A 1 166 ? -6.731 -0.953 17.418 1.00 92.69 166 TYR A O 1
ATOM 1337 N N . ASN A 1 167 ? -8.611 -2.192 17.368 1.00 94.19 167 ASN A N 1
ATOM 1338 C CA . ASN A 1 167 ? -8.375 -2.736 16.040 1.00 94.19 167 ASN A CA 1
ATOM 1339 C C . ASN A 1 167 ? -9.137 -1.911 15.009 1.00 94.19 167 ASN A C 1
ATOM 1341 O O . ASN A 1 167 ? -10.154 -1.278 15.310 1.00 94.19 167 ASN A O 1
ATOM 1345 N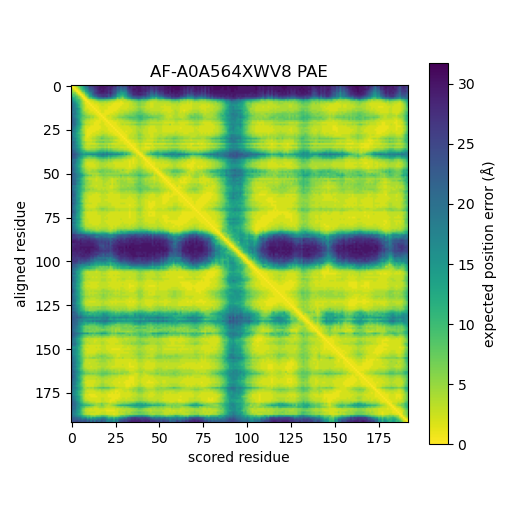 N . ALA A 1 168 ? -8.652 -1.957 13.780 1.00 96.31 168 ALA A N 1
ATOM 1346 C CA . ALA A 1 168 ? -9.304 -1.333 12.651 1.00 96.31 168 ALA A CA 1
ATOM 1347 C C . ALA A 1 168 ? -9.388 -2.303 11.478 1.00 96.31 168 ALA A C 1
ATOM 1349 O O . ALA A 1 168 ? -8.763 -3.365 11.462 1.00 96.31 168 ALA A O 1
ATOM 1350 N N . THR A 1 169 ? -10.201 -1.953 10.499 1.00 95.69 169 THR A N 1
ATOM 1351 C CA . THR A 1 169 ? -10.367 -2.732 9.283 1.00 95.69 169 THR A CA 1
ATOM 1352 C C . THR A 1 169 ? -10.393 -1.798 8.092 1.00 95.69 169 THR A C 1
ATOM 1354 O O . THR A 1 169 ? -11.085 -0.784 8.111 1.00 95.69 169 THR A O 1
ATOM 1357 N N . LEU A 1 170 ? -9.633 -2.146 7.061 1.00 95.75 170 LEU A N 1
ATOM 1358 C CA . LEU A 1 170 ? -9.717 -1.519 5.751 1.00 95.75 170 LEU A CA 1
ATOM 1359 C C . LEU A 1 170 ? -10.508 -2.428 4.822 1.00 95.75 170 LEU A C 1
ATOM 1361 O O . LEU A 1 170 ? -10.175 -3.605 4.682 1.00 95.75 170 LEU A O 1
ATOM 1365 N N . VAL A 1 171 ? -11.512 -1.864 4.167 1.00 93.56 171 VAL A N 1
ATOM 1366 C CA . VAL A 1 171 ? -12.291 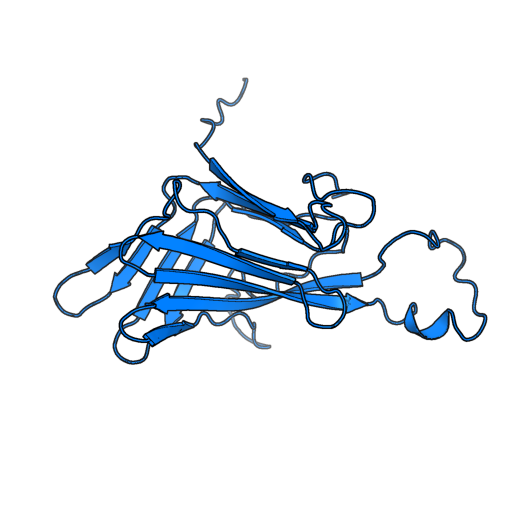-2.530 3.130 1.00 93.56 171 VAL A CA 1
ATOM 1367 C C . VAL A 1 171 ? -12.026 -1.824 1.812 1.00 93.56 171 VAL A C 1
ATOM 1369 O O . VAL A 1 171 ? -12.320 -0.638 1.676 1.00 93.56 171 VAL A O 1
ATOM 1372 N N . LEU A 1 172 ? -11.472 -2.566 0.858 1.00 92.31 172 LEU A N 1
ATOM 1373 C CA . LEU A 1 172 ? -11.300 -2.168 -0.537 1.00 92.31 172 LEU A CA 1
ATOM 1374 C C . LEU A 1 172 ? -12.074 -3.188 -1.368 1.00 92.31 172 LEU A C 1
ATOM 1376 O O . LEU A 1 172 ? -11.683 -4.346 -1.368 1.00 92.31 172 LEU A O 1
ATOM 1380 N N . GLU A 1 173 ? -13.171 -2.830 -2.032 1.00 86.44 173 GLU A N 1
ATOM 1381 C CA . GLU A 1 173 ? -14.016 -3.824 -2.732 1.00 86.44 173 GLU A CA 1
ATOM 1382 C C . GLU A 1 173 ? -13.378 -4.390 -4.007 1.00 86.44 173 GLU A C 1
ATOM 1384 O O . GLU A 1 173 ? -13.628 -5.525 -4.397 1.00 86.44 173 GLU A O 1
ATOM 1389 N N . SER A 1 174 ? -12.513 -3.602 -4.630 1.00 88.62 174 SER A N 1
ATOM 1390 C CA . SER A 1 174 ? -11.642 -3.970 -5.735 1.00 88.62 174 SER A CA 1
ATOM 1391 C C . SER A 1 174 ? -10.336 -3.228 -5.510 1.00 88.62 174 SER A C 1
ATOM 1393 O O . SER A 1 174 ? -10.316 -2.180 -4.874 1.00 88.62 174 SER A O 1
ATOM 1395 N N . ILE A 1 175 ? -9.221 -3.751 -5.985 1.00 91.50 175 ILE A N 1
ATOM 1396 C CA . ILE A 1 175 ? -7.976 -2.995 -5.948 1.00 91.50 175 ILE A CA 1
ATOM 1397 C C . ILE A 1 175 ? -7.127 -3.336 -7.149 1.00 91.50 175 ILE A C 1
ATOM 1399 O O . ILE A 1 175 ? -7.038 -4.499 -7.554 1.00 91.50 175 ILE A O 1
ATOM 1403 N N . LYS A 1 176 ? -6.473 -2.308 -7.677 1.00 93.62 176 LYS A N 1
ATOM 1404 C CA . LYS A 1 176 ? -5.467 -2.439 -8.709 1.00 93.62 176 LYS A CA 1
ATOM 1405 C C . LYS A 1 176 ? -4.283 -1.538 -8.383 1.00 93.62 176 LYS A C 1
ATOM 1407 O O . LYS A 1 176 ? -4.473 -0.379 -8.039 1.00 93.62 176 LYS A O 1
ATOM 1412 N N . PHE A 1 177 ? -3.063 -2.052 -8.475 1.00 94.75 177 PHE A N 1
ATOM 1413 C CA . PHE A 1 177 ? -1.869 -1.220 -8.319 1.00 94.75 177 PHE A CA 1
ATOM 1414 C C . PHE A 1 177 ? -0.699 -1.745 -9.138 1.00 94.75 177 PHE A C 1
ATOM 1416 O O . PHE A 1 177 ? -0.557 -2.948 -9.348 1.00 94.75 177 PHE A O 1
ATOM 1423 N N . GLN A 1 178 ? 0.166 -0.834 -9.556 1.00 94.31 178 GLN A N 1
ATOM 1424 C CA . GLN A 1 178 ? 1.445 -1.127 -10.182 1.00 94.31 178 GLN A CA 1
ATOM 1425 C C . GLN A 1 178 ? 2.514 -0.305 -9.474 1.00 94.31 178 GLN A C 1
ATOM 1427 O O . GLN A 1 178 ? 2.352 0.900 -9.302 1.00 94.31 178 GLN A O 1
ATOM 1432 N N . ALA A 1 179 ? 3.594 -0.965 -9.077 1.00 93.25 179 ALA A N 1
ATOM 1433 C CA . ALA A 1 179 ? 4.813 -0.328 -8.602 1.00 93.25 179 ALA A CA 1
ATOM 1434 C C . ALA A 1 179 ? 5.981 -0.889 -9.414 1.00 93.25 179 ALA A C 1
ATOM 1436 O O . ALA A 1 179 ? 5.885 -2.006 -9.917 1.00 93.25 179 ALA A O 1
ATOM 1437 N N . PHE A 1 180 ? 7.070 -0.129 -9.526 1.00 90.25 180 PHE A N 1
ATOM 1438 C CA . PHE A 1 180 ? 8.262 -0.546 -10.276 1.00 90.25 180 PHE A CA 1
ATOM 1439 C C . PHE A 1 180 ? 7.933 -0.907 -11.741 1.00 90.25 180 PHE A C 1
ATOM 1441 O O . PHE A 1 180 ? 8.038 -2.076 -12.133 1.00 90.25 180 PHE A O 1
ATOM 1448 N N . PRO A 1 181 ? 7.478 0.072 -12.553 1.00 87.19 181 PRO A N 1
ATOM 1449 C CA . PRO A 1 181 ? 7.291 -0.153 -13.978 1.00 87.19 181 PRO A CA 1
ATOM 1450 C C . PRO A 1 181 ? 8.624 -0.531 -14.625 1.00 87.19 181 PRO A C 1
ATOM 1452 O O . PRO A 1 181 ? 9.688 -0.071 -14.213 1.00 87.19 181 PRO A O 1
ATOM 1455 N N . ASP A 1 182 ? 8.536 -1.393 -15.627 1.00 79.31 182 ASP A N 1
ATOM 1456 C CA . ASP A 1 182 ? 9.691 -1.957 -16.315 1.00 79.31 182 ASP A CA 1
ATOM 1457 C C . ASP A 1 182 ? 10.180 -1.008 -17.425 1.00 79.31 182 ASP A C 1
ATOM 1459 O O . ASP A 1 182 ? 11.314 -0.534 -17.407 1.00 79.31 182 ASP A O 1
ATOM 1463 N N . ILE A 1 183 ? 9.270 -0.611 -18.324 1.00 76.69 183 ILE A N 1
ATOM 1464 C CA . ILE A 1 183 ? 9.531 0.389 -19.364 1.00 76.69 183 ILE A CA 1
ATOM 1465 C C . ILE A 1 183 ? 8.534 1.540 -19.241 1.00 76.69 183 ILE A C 1
ATOM 1467 O O . ILE A 1 183 ? 7.323 1.347 -19.351 1.00 76.69 183 ILE A O 1
ATOM 1471 N N . GLY A 1 184 ? 9.060 2.761 -19.130 1.00 82.81 184 GLY A N 1
ATOM 1472 C CA . GLY A 1 184 ? 8.256 3.981 -19.145 1.00 82.81 184 GLY A CA 1
ATOM 1473 C C . GLY A 1 184 ? 7.405 4.169 -17.881 1.00 82.81 184 GLY A C 1
ATOM 1474 O O . GLY A 1 184 ? 7.730 3.618 -16.829 1.00 82.81 184 GLY A O 1
ATOM 1475 N N . PRO A 1 185 ? 6.345 4.995 -17.950 1.00 88.44 185 PRO A N 1
ATOM 1476 C CA . PRO A 1 185 ? 5.499 5.268 -16.797 1.00 88.44 185 PRO A CA 1
ATOM 1477 C C . PRO A 1 185 ? 4.602 4.076 -16.452 1.00 88.44 185 PRO A C 1
ATOM 1479 O O . PRO A 1 185 ? 4.059 3.414 -17.339 1.00 88.44 185 PRO A O 1
ATOM 1482 N N . ALA A 1 186 ? 4.373 3.865 -15.158 1.00 90.50 186 ALA A N 1
ATOM 1483 C CA . ALA A 1 186 ? 3.344 2.961 -14.669 1.00 90.50 186 ALA A CA 1
ATOM 1484 C C . ALA A 1 186 ? 1.974 3.412 -15.193 1.00 90.50 186 ALA A C 1
ATOM 1486 O O . ALA A 1 186 ? 1.590 4.575 -15.080 1.00 90.50 186 ALA A O 1
ATOM 1487 N N . ASN A 1 187 ? 1.261 2.486 -15.818 1.00 90.81 187 ASN A N 1
ATOM 1488 C CA . ASN A 1 187 ? 0.052 2.761 -16.598 1.00 90.81 187 ASN A CA 1
ATOM 1489 C C . ASN A 1 187 ? -0.884 1.541 -16.665 1.00 90.81 187 ASN A C 1
ATOM 1491 O O . ASN A 1 187 ? -1.768 1.472 -17.519 1.00 90.81 187 ASN A O 1
ATOM 1495 N N . PHE A 1 188 ? -0.653 0.545 -15.807 1.00 89.62 188 PHE A N 1
ATOM 1496 C CA . PHE A 1 188 ? -1.304 -0.763 -15.832 1.00 89.62 188 PHE A CA 1
ATOM 1497 C C . PHE A 1 188 ? -1.135 -1.553 -17.138 1.00 89.62 188 PHE A C 1
ATOM 1499 O O . PHE A 1 188 ? -1.893 -2.492 -17.389 1.00 89.62 188 PHE A O 1
ATOM 1506 N N . SER A 1 189 ? -0.153 -1.204 -17.968 1.00 73.12 189 SER A N 1
ATOM 1507 C CA . SER A 1 189 ? 0.303 -2.063 -19.054 1.00 73.12 189 SER A CA 1
ATOM 1508 C C . SER A 1 189 ? 1.408 -2.970 -18.518 1.00 73.12 189 SER A C 1
ATOM 1510 O O . SER A 1 189 ? 2.372 -2.514 -17.910 1.00 73.12 189 SER A O 1
ATOM 1512 N N . GLY A 1 190 ? 1.197 -4.271 -18.673 1.00 58.84 190 GLY A N 1
ATOM 1513 C CA . GLY A 1 190 ? 2.086 -5.343 -18.245 1.00 58.84 190 GLY A CA 1
ATOM 1514 C C . GLY A 1 190 ? 1.577 -6.653 -18.844 1.00 58.84 190 GLY A C 1
ATOM 1515 O O . GLY A 1 190 ? 0.371 -6.802 -19.067 1.00 58.84 190 GLY A O 1
ATOM 1516 N N . TYR A 1 191 ? 2.482 -7.574 -19.167 1.00 47.91 191 TYR A N 1
ATOM 1517 C CA . TYR A 1 191 ? 2.127 -8.877 -19.728 1.00 47.91 191 TYR A CA 1
ATOM 1518 C C . TYR A 1 191 ? 1.696 -9.796 -18.577 1.00 47.91 191 TYR A C 1
ATOM 1520 O O . TYR A 1 191 ? 2.540 -10.326 -17.851 1.00 47.91 191 TYR A O 1
ATOM 1528 N N . GLY A 1 192 ? 0.380 -9.900 -18.365 1.00 39.56 192 GLY A N 1
ATOM 1529 C CA . GLY A 1 192 ? -0.235 -10.807 -17.387 1.00 39.56 192 GLY A CA 1
ATOM 1530 C C . GLY A 1 192 ? -0.037 -12.281 -17.716 1.00 39.56 192 GLY A C 1
ATOM 1531 O O . GLY A 1 192 ? 0.029 -12.613 -18.922 1.00 39.56 192 GLY A O 1
#

Solvent-accessible surface area (backbone atoms only — not comparable to full-atom values): 10834 Å² total; per-residue (Å²): 135,84,78,80,70,74,79,70,61,63,47,76,48,79,37,52,34,97,85,71,40,35,33,34,32,39,40,38,37,66,85,25,37,39,32,39,53,52,100,89,52,72,48,78,34,42,68,34,88,87,52,81,59,50,64,47,64,37,74,88,85,21,32,35,39,37,44,40,29,46,95,54,28,35,36,37,43,32,31,40,56,47,67,41,86,69,64,80,38,67,88,71,76,66,80,65,89,83,67,64,91,79,56,52,64,31,34,34,30,50,65,43,43,36,39,34,30,73,86,80,66,49,53,29,40,42,75,29,72,70,57,96,85,58,91,73,76,57,89,67,29,66,36,79,40,50,37,24,34,57,51,75,37,78,83,32,47,80,44,64,23,49,36,93,87,42,42,31,39,38,41,29,62,32,38,36,39,27,52,53,40,33,74,72,53,39,72,78,68,48,88,126

Foldseek 3Di:
DPDPPPPQDWQWAFAAEPVRFGFKIKIFGQPKWKWWDDPPDIDIKGFDSPDHKYWYDDQQQFTKIWTDIPPQKTKIWTKHKDADPCVVCPVPDDDDPPDDPQWRHTKMATPWIWMARPVPRWIWTFDQADDVPPPDDFPNHGDIGTAQAKDKDQCWGWTWTDIPRTIMTITTRIIMMHHRHTDTHDDNDHDD

Mean predicted aligned error: 8.21 Å

Secondary structure (DSSP, 8-state):
---------EEEEEEE-TTS-EEEEEEEETT-EEEEE-SS-EEEEEB-TTSPPEEE--TTT-EEEEEEEGGGEEEEEEEEEEE-TTGGGGGGT---TT--TTS--EEEEEEEEEEEETTT--EEEE--PPPTT-SS--TTTT-EEETT--EEETT-EEEEEE-SS-EEEEEESSEEEEES-SSSS-SS----